Protein 4AS8 (pdb70)

Structure (mmCIF, N/CA/C/O backbone):
data_4AS8
#
_entry.id   4AS8
#
_cell.length_a   51.344
_cell.length_b   62.662
_cell.length_c   70.205
_cell.angle_alpha   90.00
_cell.angle_beta   90.00
_cell.angle_gamma   90.00
#
_symmetry.space_group_name_H-M   'P 21 21 21'
#
loop_
_entity.id
_entity.type
_entity.pdbx_description
1 polymer 'GREEN FLUORESCENT PROTEIN'
2 non-polymer 1,2-ETHANEDIOL
3 non-polymer 'MAGNESIUM ION'
4 water water
#
loop_
_atom_site.group_PDB
_atom_site.id
_atom_site.type_symbol
_atom_site.label_atom_id
_atom_site.label_alt_id
_atom_site.label_comp_id
_atom_site.label_asym_id
_atom_site.label_entity_id
_atom_site.label_seq_id
_atom_site.pdbx_PDB_ins_code
_atom_site.Cartn_x
_atom_site.Cartn_y
_atom_site.Cartn_z
_atom_site.occupancy
_atom_site.B_iso_or_equiv
_atom_site.auth_seq_id
_atom_site.auth_comp_id
_atom_site.auth_asym_id
_atom_site.auth_atom_id
_atom_site.pdbx_PDB_model_num
ATOM 1 N N . MET A 1 1 ? 33.323 6.418 53.083 1.00 17.76 0 MET A N 1
ATOM 2 C CA . MET A 1 1 ? 31.908 6.405 52.707 1.00 15.10 0 MET A CA 1
ATOM 3 C C . MET A 1 1 ? 31.554 7.753 52.121 1.00 15.23 0 MET A C 1
ATOM 4 O O . MET A 1 1 ? 32.114 8.783 52.516 1.00 22.69 0 MET A O 1
ATOM 9 N N . VAL A 1 2 ? 30.658 7.771 51.185 1.00 14.91 1 VAL A N 1
ATOM 10 C CA . VAL A 1 2 ? 30.106 8.990 50.575 1.00 15.37 1 VAL A CA 1
ATOM 11 C C . VAL A 1 2 ? 28.686 9.159 51.095 1.00 13.04 1 VAL A C 1
ATOM 12 O O . VAL A 1 2 ? 28.073 8.185 51.584 1.00 15.47 1 VAL A O 1
ATOM 16 N N . SER A 1 3 ? 28.145 10.353 50.957 1.00 12.89 2 SER A N 1
ATOM 17 C CA . SER A 1 3 ? 26.760 10.554 51.379 1.00 12.88 2 SER A CA 1
ATOM 18 C C . SER A 1 3 ? 25.833 9.615 50.579 1.00 13.23 2 SER A C 1
ATOM 19 O O . SER A 1 3 ? 26.141 9.215 49.438 1.00 13.96 2 SER A O 1
ATOM 22 N N . LYS A 1 4 ? 24.660 9.315 51.139 1.00 14.73 3 LYS A N 1
ATOM 23 C CA . LYS A 1 4 ? 23.664 8.579 50.410 1.00 13.71 3 LYS A CA 1
ATOM 24 C C . LYS A 1 4 ? 23.316 9.324 49.154 1.00 12.19 3 LYS A C 1
ATOM 25 O O . LYS A 1 4 ? 23.113 8.728 48.088 1.00 13.74 3 LYS A O 1
ATOM 31 N N . GLY A 1 5 ? 23.198 10.648 49.247 1.00 11.65 4 GLY A N 1
ATOM 32 C CA . GLY A 1 5 ? 22.869 11.422 48.060 1.00 10.72 4 GLY A CA 1
ATOM 33 C C . GLY A 1 5 ? 23.876 11.316 46.974 1.00 9.99 4 GLY A C 1
ATOM 34 O O . GLY A 1 5 ? 23.516 11.324 45.793 1.00 11.17 4 GLY A O 1
ATOM 35 N N . GLU A 1 6 ? 25.164 11.209 47.325 1.00 10.11 5 GLU A N 1
ATOM 36 C CA . GLU A 1 6 ? 26.182 11.066 46.314 1.00 11.27 5 GLU A CA 1
ATOM 37 C C . GLU A 1 6 ? 25.970 9.844 45.410 1.00 10.67 5 GLU A C 1
ATOM 38 O O . GLU A 1 6 ? 26.330 9.852 44.212 1.00 11.38 5 GLU A O 1
ATOM 44 N N . GLU A 1 7 ? 25.360 8.802 45.957 1.00 11.12 6 GLU A N 1
ATOM 45 C CA . GLU A 1 7 ? 25.091 7.606 45.177 1.00 12.65 6 GLU A CA 1
ATOM 46 C C . GLU A 1 7 ? 24.219 7.875 43.953 1.00 11.60 6 GLU A C 1
ATOM 47 O O . GLU A 1 7 ? 24.236 7.125 42.996 1.00 14.08 6 GLU A O 1
ATOM 53 N N . LEU A 1 8 ? 23.408 8.914 44.012 1.00 10.77 7 LEU A N 1
ATOM 54 C CA . LEU A 1 8 ? 22.522 9.274 42.933 1.00 10.76 7 LEU A CA 1
ATOM 55 C C . LEU A 1 8 ? 23.256 9.891 41.728 1.00 10.11 7 LEU A C 1
ATOM 56 O O . LEU A 1 8 ? 22.627 10.106 40.690 1.00 11.78 7 LEU A O 1
ATOM 61 N N . PHE A 1 9 ? 24.548 10.160 41.859 1.00 9.64 8 PHE A N 1
ATOM 62 C CA . PHE A 1 9 ? 25.308 10.899 40.893 1.00 9.79 8 PHE A CA 1
ATOM 63 C C . PHE A 1 9 ? 26.399 10.052 40.234 1.00 11.76 8 PHE A C 1
ATOM 64 O O . PHE A 1 9 ? 27.230 10.626 39.498 1.00 12.74 8 PHE A O 1
ATOM 72 N N . THR A 1 10 ? 26.434 8.762 40.440 1.00 12.64 9 THR A N 1
ATOM 73 C CA . THR A 1 10 ? 27.560 7.918 39.925 1.00 14.32 9 THR A CA 1
ATOM 74 C C . THR A 1 10 ? 27.545 7.757 38.407 1.00 13.80 9 THR A C 1
ATOM 75 O O . THR A 1 10 ? 28.553 7.365 37.831 1.00 16.40 9 THR A O 1
ATOM 79 N N . GLY A 1 11 ? 26.421 7.997 37.773 1.00 12.73 10 GLY A N 1
ATOM 80 C CA . GLY A 1 11 ? 26.319 7.929 36.287 1.00 14.20 10 GLY A CA 1
ATOM 81 C C . GLY A 1 11 ? 25.976 9.279 35.660 1.00 11.64 10 GLY A C 1
ATOM 82 O O . GLY A 1 11 ? 26.124 10.339 36.290 1.00 13.51 10 GLY A O 1
ATOM 83 N N . VAL A 1 12 ? 25.455 9.253 34.445 1.00 11.19 11 VAL A N 1
ATOM 84 C CA . VAL A 1 12 ? 24.989 10.455 33.737 1.00 9.75 11 VAL A CA 1
ATOM 85 C C . VAL A 1 12 ? 23.558 10.714 34.145 1.00 9.40 11 VAL A C 1
ATOM 86 O O . VAL A 1 12 ? 22.716 9.805 34.067 1.00 11.69 11 VAL A O 1
ATOM 90 N N . VAL A 1 13 ? 23.274 11.922 34.617 1.00 8.38 12 VAL A N 1
ATOM 91 C CA . VAL A 1 13 ? 21.969 12.281 35.176 1.00 8.12 12 VAL A CA 1
ATOM 92 C C . VAL A 1 13 ? 21.320 13.323 34.297 1.00 7.52 12 VAL A C 1
ATOM 93 O O . VAL A 1 13 ? 21.952 14.366 34.007 1.00 8.09 12 VAL A O 1
ATOM 97 N N . PRO A 1 14 ? 20.075 13.145 33.848 1.00 7.62 13 PRO A N 1
ATOM 98 C CA . PRO A 1 14 ? 19.397 14.200 33.084 1.00 7.76 13 PRO A CA 1
ATOM 99 C C . PRO A 1 14 ? 19.101 15.396 33.993 1.00 7.56 13 PRO A C 1
ATOM 100 O O . PRO A 1 14 ? 18.804 15.171 35.169 1.00 8.50 13 PRO A O 1
ATOM 104 N N . ILE A 1 15 ? 19.130 16.581 33.375 1.00 7.15 14 ILE A N 1
ATOM 105 C CA . ILE A 1 15 ? 18.928 17.835 34.070 1.00 7.22 14 ILE A CA 1
ATOM 106 C C . ILE A 1 15 ? 17.808 18.610 33.361 1.00 6.67 14 ILE A C 1
ATOM 107 O O . ILE A 1 15 ? 17.781 18.685 32.131 1.00 7.79 14 ILE A O 1
ATOM 112 N N . LEU A 1 16 ? 16.930 19.223 34.145 1.00 6.71 15 LEU A N 1
ATOM 113 C CA . LEU A 1 16 ? 15.926 20.180 33.687 1.00 6.78 15 LEU A CA 1
ATOM 114 C C . LEU A 1 16 ? 16.061 21.454 34.484 1.00 6.57 15 LEU A C 1
ATOM 115 O O . LEU A 1 16 ? 16.209 21.401 35.703 1.00 7.47 15 LEU A O 1
ATOM 120 N N . VAL A 1 17 ? 15.959 22.592 33.776 1.00 6.41 16 VAL A N 1
ATOM 121 C CA . VAL A 1 17 ? 16.025 23.901 34.434 1.00 6.52 16 VAL A CA 1
ATOM 122 C C . VAL A 1 17 ? 14.823 24.723 33.982 1.00 6.61 16 VAL A C 1
ATOM 123 O O . VAL A 1 17 ? 14.496 24.728 32.802 1.00 7.42 16 VAL A O 1
ATOM 127 N N . GLU A 1 18 ? 14.179 25.410 34.918 1.00 6.69 17 GLU A N 1
ATOM 128 C CA . GLU A 1 18 ? 13.090 26.323 34.589 1.00 6.96 17 GLU A CA 1
ATOM 129 C C . GLU A 1 18 ? 13.303 27.603 35.372 1.00 7.23 17 GLU A C 1
ATOM 130 O O . GLU A 1 18 ? 13.436 27.539 36.600 1.00 8.54 17 GLU A O 1
ATOM 141 N N . LEU A 1 19 ? 13.306 28.742 34.703 1.00 6.92 18 LEU A N 1
ATOM 142 C CA . LEU A 1 19 ? 13.515 30.040 35.306 1.00 7.25 18 LEU A CA 1
ATOM 143 C C . LEU A 1 19 ? 12.412 30.985 34.874 1.00 7.38 18 LEU A C 1
ATOM 144 O O . LEU A 1 19 ? 12.122 31.124 33.691 1.00 8.19 18 LEU A O 1
ATOM 153 N N . ASP A 1 20 ? 11.834 31.692 35.860 1.00 6.95 19 ASP A N 1
ATOM 154 C CA . ASP A 1 20 ? 10.982 32.867 35.605 1.00 7.60 19 ASP A CA 1
ATOM 155 C C . ASP A 1 20 ? 11.726 34.082 36.117 1.00 6.94 19 ASP A C 1
ATOM 156 O O . ASP A 1 20 ? 12.180 34.072 37.257 1.00 8.16 19 ASP A O 1
ATOM 161 N N . GLY A 1 21 ? 11.861 35.088 35.273 1.00 7.37 20 GLY A N 1
ATOM 162 C CA . GLY A 1 21 ? 12.610 36.281 35.612 1.00 7.32 20 GLY A CA 1
ATOM 163 C C . GLY A 1 21 ? 11.836 37.562 35.380 1.00 6.90 20 GLY A C 1
ATOM 164 O O . GLY A 1 21 ? 10.911 37.639 34.564 1.00 7.51 20 GLY A O 1
ATOM 165 N N . ASP A 1 22 ? 12.263 38.591 36.070 1.00 7.18 21 ASP A N 1
ATOM 166 C CA . ASP A 1 22 ? 11.709 39.937 35.920 1.00 7.15 21 ASP A CA 1
ATOM 167 C C . ASP A 1 22 ? 12.855 40.889 36.264 1.00 7.39 21 ASP A C 1
ATOM 168 O O . ASP A 1 22 ? 13.278 40.933 37.409 1.00 7.88 21 ASP A O 1
ATOM 173 N N . VAL A 1 23 ? 13.351 41.599 35.244 1.00 7.19 22 VAL A N 1
ATOM 174 C CA . VAL A 1 23 ? 14.489 42.534 35.437 1.00 7.19 22 VAL A CA 1
ATOM 175 C C . VAL A 1 23 ? 13.953 43.919 35.026 1.00 7.44 22 VAL A C 1
ATOM 176 O O . VAL A 1 23 ? 13.652 44.155 33.867 1.00 7.78 22 VAL A O 1
ATOM 180 N N . ASN A 1 24 ? 13.858 44.825 35.983 1.00 7.74 23 ASN A N 1
ATOM 181 C CA . ASN A 1 24 ? 13.315 46.160 35.738 1.00 8.46 23 ASN A CA 1
ATOM 182 C C . ASN A 1 24 ? 11.947 46.081 35.058 1.00 7.83 23 ASN A C 1
ATOM 183 O O . ASN A 1 24 ? 11.603 46.962 34.267 1.00 9.72 23 ASN A O 1
ATOM 188 N N . GLY A 1 25 ? 11.144 45.078 35.401 1.00 7.72 24 GLY A N 1
ATOM 189 C CA . GLY A 1 25 ? 9.835 44.905 34.806 1.00 8.22 24 GLY A CA 1
ATOM 190 C C . GLY A 1 25 ? 9.801 44.157 33.501 1.00 8.03 24 GLY A C 1
ATOM 191 O O . GLY A 1 25 ? 8.708 43.890 32.983 1.00 9.62 24 GLY A O 1
ATOM 192 N N . HIS A 1 26 ? 10.954 43.822 32.936 1.00 7.95 25 HIS A N 1
ATOM 193 C CA . HIS A 1 26 ? 11.029 43.015 31.728 1.00 8.37 25 HIS A CA 1
ATOM 194 C C . HIS A 1 26 ? 10.915 41.556 32.167 1.00 8.61 25 HIS A C 1
ATOM 195 O O . HIS A 1 26 ? 11.829 41.035 32.802 1.00 8.63 25 HIS A O 1
ATOM 202 N N . LYS A 1 27 ? 9.796 40.927 31.857 1.00 8.67 26 LYS A N 1
ATOM 203 C CA . LYS A 1 27 ? 9.506 39.555 32.304 1.00 8.52 26 LYS A CA 1
ATOM 204 C C . LYS A 1 27 ? 9.915 38.594 31.211 1.00 8.92 26 LYS A C 1
ATOM 205 O O . LYS A 1 27 ? 9.762 38.850 30.002 1.00 10.68 26 LYS A O 1
ATOM 211 N N . PHE A 1 28 ? 10.419 37.425 31.618 1.00 8.06 27 PHE A N 1
ATOM 212 C CA . PHE A 1 28 ? 10.878 36.415 30.675 1.00 8.02 27 PHE A CA 1
ATOM 213 C C . PHE A 1 28 ? 10.922 35.074 31.390 1.00 7.31 27 PHE A C 1
ATOM 214 O O . PHE A 1 28 ? 10.991 35.007 32.610 1.00 7.99 27 PHE A O 1
ATOM 222 N N . SER A 1 29 ? 11.000 34.013 30.578 1.00 7.46 28 SER A N 1
ATOM 223 C CA . SER A 1 29 ? 11.192 32.697 31.106 1.00 7.25 28 SER A CA 1
ATOM 224 C C . SER A 1 29 ? 12.246 31.960 30.266 1.00 7.28 28 SER A C 1
ATOM 225 O O . SER A 1 29 ? 12.400 32.225 29.058 1.00 8.30 28 SER A O 1
ATOM 228 N N . VAL A 1 30 ? 12.955 31.046 30.915 1.00 7.15 29 VAL A N 1
ATOM 229 C CA . VAL A 1 30 ? 13.992 30.215 30.270 1.00 6.90 29 VAL A CA 1
ATOM 230 C C . VAL A 1 30 ? 13.750 28.790 30.669 1.00 6.92 29 VAL A C 1
ATOM 231 O O . VAL A 1 30 ? 13.499 28.470 31.841 1.00 8.04 29 VAL A O 1
ATOM 235 N N . SER A 1 31 ? 13.879 27.881 29.714 1.00 7.03 30 SER A N 1
ATOM 236 C CA . SER A 1 31 ? 13.887 26.449 29.934 1.00 7.47 30 SER A CA 1
ATOM 237 C C . SER A 1 31 ? 15.232 25.881 29.540 1.00 7.41 30 SER A C 1
ATOM 238 O O . SER A 1 31 ? 15.792 26.312 28.526 1.00 11.64 30 SER A O 1
ATOM 245 N N . GLY A 1 32 ? 15.745 24.924 30.275 1.00 7.15 31 GLY A N 1
ATOM 246 C CA . GLY A 1 32 ? 16.961 24.241 29.908 1.00 7.64 31 GLY A CA 1
ATOM 247 C C . GLY A 1 32 ? 16.859 22.759 30.069 1.00 6.53 31 GLY A C 1
ATOM 248 O O . GLY A 1 32 ? 16.112 22.247 30.918 1.00 7.14 31 GLY A O 1
ATOM 249 N N . GLU A 1 33 ? 17.648 22.057 29.260 1.00 7.11 32 GLU A N 1
ATOM 250 C CA . GLU A 1 33 ? 17.778 20.609 29.329 1.00 6.77 32 GLU A CA 1
ATOM 251 C C . GLU A 1 33 ? 19.213 20.230 29.116 1.00 7.45 32 GLU A C 1
ATOM 252 O O . GLU A 1 33 ? 19.899 20.860 28.322 1.00 8.46 32 GLU A O 1
ATOM 258 N N . GLY A 1 34 ? 19.634 19.153 29.727 1.00 7.62 33 GLY A N 1
ATOM 259 C CA . GLY A 1 34 ? 20.966 18.584 29.426 1.00 8.98 33 GLY A CA 1
ATOM 260 C C . GLY A 1 34 ? 21.251 17.443 30.361 1.00 7.21 33 GLY A C 1
ATOM 261 O O . GLY A 1 34 ? 20.336 16.734 30.775 1.00 7.37 33 GLY A O 1
ATOM 262 N N . GLU A 1 35 ? 22.516 17.257 30.650 1.00 7.38 34 GLU A N 1
ATOM 263 C CA . GLU A 1 35 ? 22.954 16.119 31.436 1.00 8.22 34 GLU A CA 1
ATOM 264 C C . GLU A 1 35 ? 24.214 16.472 32.208 1.00 7.70 34 GLU A C 1
ATOM 265 O O . GLU A 1 35 ? 25.002 17.303 31.765 1.00 8.19 34 GLU A O 1
ATOM 276 N N . GLY A 1 36 ? 24.394 15.792 33.339 1.00 7.37 35 GLY A N 1
ATOM 277 C CA . GLY A 1 36 ? 25.565 15.986 34.157 1.00 7.87 35 GLY A CA 1
ATOM 278 C C . GLY A 1 36 ? 26.210 14.672 34.532 1.00 7.92 35 GLY A C 1
ATOM 279 O O . GLY A 1 36 ? 25.544 13.664 34.779 1.00 9.03 35 GLY A O 1
ATOM 280 N N . ASP A 1 37 ? 27.531 14.692 34.619 1.00 7.98 36 ASP A N 1
ATOM 281 C CA . ASP A 1 37 ? 28.334 13.520 34.961 1.00 8.00 36 ASP A CA 1
ATOM 282 C C . ASP A 1 37 ? 29.317 13.960 36.047 1.00 8.45 36 ASP A C 1
ATOM 283 O O . ASP A 1 37 ? 30.434 14.421 35.749 1.00 8.71 36 ASP A O 1
ATOM 288 N N . ALA A 1 38 ? 28.879 13.882 37.287 1.00 8.18 37 ALA A N 1
ATOM 289 C CA . ALA A 1 38 ? 29.637 14.422 38.405 1.00 8.27 37 ALA A CA 1
ATOM 290 C C . ALA A 1 38 ? 30.974 13.769 38.589 1.00 8.15 37 ALA A C 1
ATOM 291 O O . ALA A 1 38 ? 31.914 14.391 39.089 1.00 9.09 37 ALA A O 1
ATOM 293 N N . THR A 1 39 ? 31.120 12.505 38.178 1.00 8.23 38 THR A N 1
ATOM 294 C CA . THR A 1 39 ? 32.412 11.829 38.245 1.00 8.66 38 THR A CA 1
ATOM 295 C C . THR A 1 39 ? 33.485 12.646 37.582 1.00 7.77 38 THR A C 1
ATOM 296 O O . THR A 1 39 ? 34.660 12.628 38.004 1.00 8.99 38 THR A O 1
ATOM 300 N N . TYR A 1 40 ? 33.138 13.349 36.496 1.00 8.09 39 TYR A N 1
ATOM 301 C CA . TYR A 1 40 ? 34.031 14.190 35.738 1.00 8.33 39 TYR A CA 1
ATOM 302 C C . TYR A 1 40 ? 33.741 15.667 35.880 1.00 8.66 39 TYR A C 1
ATOM 303 O O . TYR A 1 40 ? 34.317 16.475 35.161 1.00 10.21 39 TYR A O 1
ATOM 320 N N . GLY A 1 41 ? 32.842 16.031 36.772 1.00 7.94 40 GLY A N 1
ATOM 321 C CA . GLY A 1 41 ? 32.450 17.425 36.971 1.00 8.11 40 GLY A CA 1
ATOM 322 C C . GLY A 1 41 ? 31.886 18.055 35.712 1.00 8.56 40 GLY A C 1
ATOM 323 O O . GLY A 1 41 ? 32.003 19.259 35.552 1.00 10.60 40 GLY A O 1
ATOM 324 N N . LYS A 1 42 ? 31.224 17.318 34.875 1.00 8.05 41 LYS A N 1
ATOM 325 C CA . LYS A 1 42 ? 30.947 17.742 33.499 1.00 7.98 41 LYS A CA 1
ATOM 326 C C . LYS A 1 42 ? 29.463 17.940 33.270 1.00 7.82 41 LYS A C 1
ATOM 327 O O . LYS A 1 42 ? 28.661 17.024 33.548 1.00 9.18 41 LYS A O 1
ATOM 333 N N . LEU A 1 43 ? 29.099 19.062 32.683 1.00 7.57 42 LEU A N 1
ATOM 334 C CA . LEU A 1 43 ? 27.697 19.373 32.325 1.00 8.50 42 LEU A CA 1
ATOM 335 C C . LEU A 1 43 ? 27.611 19.825 30.913 1.00 8.25 42 LEU A C 1
ATOM 336 O O . LEU A 1 43 ? 28.442 20.627 30.424 1.00 8.66 42 LEU A O 1
ATOM 345 N N . THR A 1 44 ? 26.562 19.393 30.211 1.00 7.82 43 THR A N 1
ATOM 346 C CA . THR A 1 44 ? 26.217 19.887 28.900 1.00 8.56 43 THR A CA 1
ATOM 347 C C . THR A 1 44 ? 24.749 20.305 28.948 1.00 7.71 43 THR A C 1
ATOM 348 O O . THR A 1 44 ? 23.909 19.514 29.382 1.00 8.90 43 THR A O 1
ATOM 352 N N . LEU A 1 45 ? 24.450 21.543 28.594 1.00 7.81 44 LEU A N 1
ATOM 353 C CA . LEU A 1 45 ? 23.140 22.114 28.744 1.00 7.77 44 LEU A CA 1
ATOM 354 C C . LEU A 1 45 ? 22.790 22.991 27.548 1.00 7.18 44 LEU A C 1
ATOM 355 O O . LEU A 1 45 ? 23.658 23.641 26.969 1.00 8.86 44 LEU A O 1
ATOM 360 N N . LYS A 1 46 ? 21.518 23.068 27.210 1.00 7.07 45 LYS A N 1
ATOM 361 C CA . LYS A 1 46 ? 21.002 24.029 26.236 1.00 7.37 45 LYS A CA 1
ATOM 362 C C . LYS A 1 46 ? 19.804 24.717 26.858 1.00 6.94 45 LYS A C 1
ATOM 363 O O . LYS A 1 46 ? 18.875 24.056 27.354 1.00 7.42 45 LYS A O 1
ATOM 369 N N . PHE A 1 47 ? 19.811 26.035 26.801 1.00 7.01 46 PHE A N 1
ATOM 370 C CA . PHE A 1 47 ? 18.768 26.888 27.347 1.00 7.41 46 PHE A CA 1
ATOM 371 C C . PHE A 1 47 ? 18.080 27.651 26.226 1.00 7.45 46 PHE A C 1
ATOM 372 O O . PHE A 1 47 ? 18.742 28.089 25.297 1.00 7.99 46 PHE A O 1
ATOM 380 N N . ILE A 1 48 ? 16.776 27.833 26.362 1.00 7.58 47 ILE A N 1
ATOM 381 C CA . ILE A 1 48 ? 15.951 28.555 25.414 1.00 7.97 47 ILE A CA 1
ATOM 382 C C . ILE A 1 48 ? 15.144 29.610 26.165 1.00 7.51 47 ILE A C 1
ATOM 383 O O . ILE A 1 48 ? 14.554 29.322 27.208 1.00 8.15 47 ILE A O 1
ATOM 392 N N . CYS A 1 49 ? 15.077 30.827 25.628 1.00 7.66 48 CYS A N 1
ATOM 393 C CA . CYS A 1 49 ? 14.128 31.809 26.137 1.00 7.94 48 CYS A CA 1
ATOM 394 C C . CYS A 1 49 ? 12.768 31.517 25.533 1.00 8.20 48 CYS A C 1
ATOM 395 O O . CYS A 1 49 ? 12.574 31.639 24.330 1.00 10.33 48 CYS A O 1
ATOM 398 N N . THR A 1 50 ? 11.831 31.101 26.361 1.00 8.69 49 THR A N 1
ATOM 399 C CA . THR A 1 50 ? 10.551 30.611 25.893 1.00 10.23 49 THR A CA 1
ATOM 400 C C . THR A 1 50 ? 9.537 31.725 25.671 1.00 10.24 49 THR A C 1
ATOM 401 O O . THR A 1 50 ? 8.480 31.459 25.086 1.00 14.18 49 THR A O 1
ATOM 405 N N . THR A 1 51 ? 9.852 32.939 26.062 1.00 9.68 50 THR A N 1
ATOM 406 C CA . THR A 1 51 ? 8.940 34.074 25.944 1.00 10.42 50 THR A CA 1
ATOM 407 C C . THR A 1 51 ? 9.280 35.008 24.789 1.00 10.50 50 THR A C 1
ATOM 408 O O . THR A 1 51 ? 8.502 35.902 24.505 1.00 13.44 50 THR A O 1
ATOM 412 N N . GLY A 1 52 ? 10.374 34.749 24.080 1.00 11.58 51 GLY A N 1
ATOM 413 C CA . GLY A 1 52 ? 10.836 35.597 23.006 1.00 13.63 51 GLY A CA 1
ATOM 414 C C . GLY A 1 52 ? 12.294 35.906 23.162 1.00 11.14 51 GLY A C 1
ATOM 415 O O . GLY A 1 52 ? 13.090 35.021 23.339 1.00 13.44 51 GLY A O 1
ATOM 416 N N . LYS A 1 53 ? 12.651 37.185 23.098 1.00 12.66 52 LYS A N 1
ATOM 417 C CA . LYS A 1 53 ? 14.031 37.651 23.205 1.00 13.47 52 LYS A CA 1
ATOM 418 C C . LYS A 1 53 ? 14.373 37.801 24.705 1.00 10.47 52 LYS A C 1
ATOM 419 O O . LYS A 1 53 ? 13.558 38.294 25.498 1.00 11.67 52 LYS A O 1
ATOM 425 N N . LEU A 1 54 ? 15.541 37.388 25.087 1.00 10.10 53 LEU A N 1
ATOM 426 C CA . LEU A 1 54 ? 15.965 37.575 26.425 1.00 10.46 53 LEU A CA 1
ATOM 427 C C . LEU A 1 54 ? 16.282 39.072 26.638 1.00 10.52 53 LEU A C 1
ATOM 428 O O . LEU A 1 54 ? 17.038 39.670 25.849 1.00 11.76 53 LEU A O 1
ATOM 433 N N . PRO A 1 55 ? 15.810 39.705 27.732 1.00 9.67 54 PRO A N 1
ATOM 434 C CA . PRO A 1 55 ? 16.040 41.127 27.919 1.00 10.30 54 PRO A CA 1
ATOM 435 C C . PRO A 1 55 ? 17.349 41.507 28.627 1.00 9.99 54 PRO A C 1
ATOM 436 O O . PRO A 1 55 ? 17.627 42.687 28.880 1.00 11.34 54 PRO A O 1
ATOM 440 N N . VAL A 1 56 ? 18.141 40.512 28.978 1.00 8.94 55 VAL A N 1
ATOM 441 C CA . VAL A 1 56 ? 19.463 40.675 29.588 1.00 8.78 55 VAL A CA 1
ATOM 442 C C . VAL A 1 56 ? 20.409 39.777 28.828 1.00 7.97 55 VAL A C 1
ATOM 443 O O . VAL A 1 56 ? 19.973 38.875 28.123 1.00 8.82 55 VAL A O 1
ATOM 447 N N . PRO A 1 57 ? 21.725 39.964 28.986 1.00 7.87 56 PRO A N 1
ATOM 448 C CA . PRO A 1 57 ? 22.653 39.101 28.253 1.00 7.72 56 PRO A CA 1
ATOM 449 C C . PRO A 1 57 ? 22.653 37.706 28.853 1.00 7.22 56 PRO A C 1
ATOM 450 O O . PRO A 1 57 ? 22.686 37.520 30.085 1.00 7.67 56 PRO A O 1
ATOM 454 N N . TRP A 1 58 ? 22.742 36.700 27.982 1.00 7.13 57 TRP A N 1
ATOM 455 C CA . TRP A 1 58 ? 22.869 35.311 28.416 1.00 7.25 57 TRP A CA 1
ATOM 456 C C . TRP A 1 58 ? 23.964 35.112 29.444 1.00 6.69 57 TRP A C 1
ATOM 457 O O . TRP A 1 58 ? 23.755 34.378 30.418 1.00 7.07 57 TRP A O 1
ATOM 468 N N . PRO A 1 59 ? 25.167 35.684 29.277 1.00 7.00 58 PRO A N 1
ATOM 469 C CA . PRO A 1 59 ? 26.211 35.404 30.256 1.00 7.48 58 PRO A CA 1
ATOM 470 C C . PRO A 1 59 ? 25.818 35.762 31.659 1.00 7.08 58 PRO A C 1
ATOM 471 O O . PRO A 1 59 ? 26.357 35.179 32.616 1.00 7.57 58 PRO A O 1
ATOM 475 N N . THR A 1 60 ? 24.940 36.747 31.852 1.00 7.07 59 THR A N 1
ATOM 476 C CA . THR A 1 60 ? 24.561 37.162 33.188 1.00 7.12 59 THR A CA 1
ATOM 477 C C . THR A 1 60 ? 23.646 36.166 33.899 1.00 6.69 59 THR A C 1
ATOM 478 O O . THR A 1 60 ? 23.440 36.340 35.103 1.00 7.55 59 THR A O 1
ATOM 482 N N . LEU A 1 61 ? 23.116 35.197 33.177 1.00 6.52 60 LEU A N 1
ATOM 483 C CA . LEU A 1 61 ? 22.219 34.183 33.744 1.00 6.20 60 LEU A CA 1
ATOM 484 C C . LEU A 1 61 ? 22.908 32.837 33.989 1.00 6.18 60 LEU A C 1
ATOM 485 O O . LEU A 1 61 ? 22.299 31.963 34.612 1.00 6.39 60 LEU A O 1
ATOM 490 N N . VAL A 1 62 ? 24.155 32.674 33.534 1.00 5.97 61 VAL A N 1
ATOM 491 C CA . VAL A 1 62 ? 24.808 31.355 33.629 1.00 6.02 61 VAL A CA 1
ATOM 492 C C . VAL A 1 62 ? 24.841 30.873 35.049 1.00 6.04 61 VAL A C 1
ATOM 493 O O . VAL A 1 62 ? 24.456 29.733 3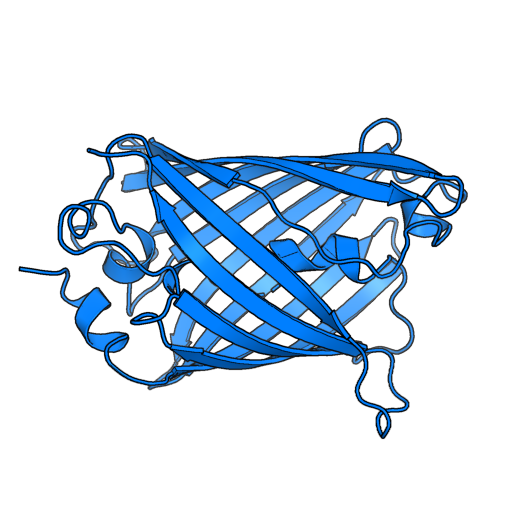5.341 1.00 6.57 61 VAL A O 1
ATOM 497 N N . THR A 1 63 ? 25.324 31.700 35.996 1.00 6.03 62 THR A N 1
ATOM 498 C CA . THR A 1 63 ? 25.472 31.195 37.357 1.00 6.21 62 THR A CA 1
ATOM 499 C C . THR A 1 63 ? 24.144 30.836 37.999 1.00 5.87 62 THR A C 1
ATOM 500 O O . THR A 1 63 ? 24.097 29.957 38.863 1.00 6.56 62 THR A O 1
ATOM 504 N N . THR A 1 64 ? 23.066 31.499 37.601 1.00 5.82 63 THR A N 1
ATOM 505 C CA . THR A 1 64 ? 21.772 31.230 38.148 1.00 5.73 63 THR A CA 1
ATOM 506 C C . THR A 1 64 ? 21.195 29.917 37.612 1.00 5.93 63 THR A C 1
ATOM 507 O O . THR A 1 64 ? 20.658 29.099 38.357 1.00 6.43 63 THR A O 1
ATOM 511 N N . LEU A 1 65 ? 21.289 29.755 36.298 1.00 5.98 64 LEU A N 1
ATOM 512 C CA . LEU A 1 65 ? 20.787 28.590 35.607 1.00 6.19 64 LEU A CA 1
ATOM 513 C C . LEU A 1 65 ? 21.531 27.319 35.962 1.00 6.32 64 LEU A C 1
ATOM 514 O O . LEU A 1 65 ? 20.931 26.241 36.098 1.00 7.02 64 LEU A O 1
ATOM 546 N N . VAL A 1 67 ? 23.584 24.190 39.440 1.00 5.95 68 VAL A N 1
ATOM 547 C CA . VAL A 1 67 ? 23.426 22.796 39.786 1.00 6.32 68 VAL A CA 1
ATOM 548 C C . VAL A 1 67 ? 24.789 22.274 40.238 1.00 6.11 68 VAL A C 1
ATOM 549 O O . VAL A 1 67 ? 25.372 21.336 39.674 1.00 6.95 68 VAL A O 1
ATOM 553 N N . GLN A 1 68 ? 25.296 22.873 41.325 1.00 6.37 69 GLN A N 1
ATOM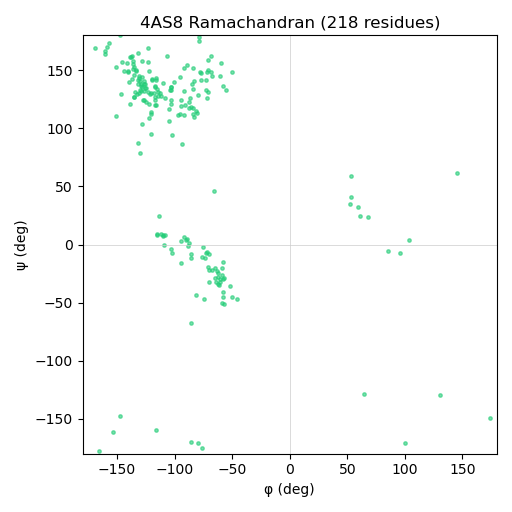 554 C CA . GLN A 1 68 ? 26.624 22.603 41.836 1.00 6.56 69 GLN A CA 1
ATOM 555 C C . GLN A 1 68 ? 26.739 21.236 42.491 1.00 6.62 69 GLN A C 1
ATOM 556 O O . GLN A 1 68 ? 27.871 20.815 42.807 1.00 6.92 69 GLN A O 1
ATOM 562 N N . CYS A 1 69 ? 25.640 20.523 42.638 1.00 6.53 70 CYS A N 1
ATOM 563 C CA . CYS A 1 69 ? 25.645 19.099 42.903 1.00 6.89 70 CYS A CA 1
ATOM 564 C C . CYS A 1 69 ? 26.380 18.281 41.848 1.00 6.63 70 CYS A C 1
ATOM 565 O O . CYS A 1 69 ? 26.703 17.120 42.139 1.00 7.89 70 CYS A O 1
ATOM 568 N N . PHE A 1 70 ? 26.674 18.822 40.673 1.00 6.60 71 PHE A N 1
ATOM 569 C CA . PHE A 1 70 ? 27.457 18.107 39.663 1.00 6.80 71 PHE A CA 1
ATOM 570 C C . PHE A 1 70 ? 28.953 18.325 39.778 1.00 7.06 71 PHE A C 1
ATOM 571 O O . PHE A 1 70 ? 29.702 17.816 38.945 1.00 7.91 71 PHE A O 1
ATOM 579 N N . ALA A 1 71 ? 29.420 19.029 40.805 1.00 7.35 72 ALA A N 1
ATOM 580 C CA . ALA A 1 71 ? 30.860 19.203 40.990 1.00 7.57 72 ALA A CA 1
ATOM 581 C C . ALA A 1 71 ? 31.533 17.848 41.176 1.00 7.29 72 ALA A C 1
ATOM 582 O O . ALA A 1 71 ? 31.028 16.926 41.816 1.00 8.03 72 ALA A O 1
ATOM 584 N N . ARG A 1 72 ? 32.749 17.760 40.653 1.00 7.35 73 ARG A N 1
ATOM 585 C CA . ARG A 1 72 ? 33.630 16.638 40.979 1.00 7.91 73 ARG A CA 1
ATOM 586 C C . ARG A 1 72 ? 34.347 16.965 42.298 1.00 7.92 73 ARG A C 1
ATOM 587 O O . ARG A 1 72 ? 35.181 17.887 42.338 1.00 8.45 73 ARG A O 1
ATOM 595 N N . TYR A 1 73 ? 34.043 16.231 43.350 1.00 8.12 74 TYR A N 1
ATOM 596 C CA . TYR A 1 73 ? 34.833 16.319 44.589 1.00 8.42 74 TYR A CA 1
ATOM 597 C C . TYR A 1 73 ? 35.894 15.223 44.550 1.00 8.97 74 TYR A C 1
ATOM 598 O O . TYR A 1 73 ? 35.563 14.047 44.395 1.00 9.54 74 TYR A O 1
ATOM 607 N N . PRO A 1 74 ? 37.153 15.604 44.697 1.00 8.50 75 PRO A N 1
ATOM 608 C CA . PRO A 1 74 ? 38.218 14.594 44.899 1.00 9.07 75 PRO A CA 1
ATOM 609 C C . PRO A 1 74 ? 37.841 13.630 45.988 1.00 8.90 75 PRO A C 1
ATOM 610 O O . PRO A 1 74 ? 37.230 14.006 46.966 1.00 9.69 75 PRO A O 1
ATOM 614 N N . ASP A 1 75 ? 38.314 12.375 45.863 1.00 8.78 76 ASP A N 1
ATOM 615 C CA . ASP A 1 75 ? 38.132 11.387 46.898 1.00 9.34 76 ASP A CA 1
ATOM 616 C C . ASP A 1 75 ? 38.441 11.929 48.276 1.00 9.75 76 ASP A C 1
ATOM 617 O O . ASP A 1 75 ? 37.665 11.705 49.200 1.00 11.01 76 ASP A O 1
ATOM 622 N N . HIS A 1 76 ? 39.561 12.629 48.441 1.00 9.42 77 HIS A N 1
ATOM 623 C CA . HIS A 1 76 ? 39.983 13.106 49.743 1.00 10.18 77 HIS A CA 1
ATOM 624 C C . HIS A 1 76 ? 39.119 14.221 50.289 1.00 9.73 77 HIS A C 1
ATOM 625 O O . HIS A 1 76 ? 39.303 14.635 51.429 1.00 12.16 77 HIS A O 1
ATOM 632 N N . MET A 1 77 ? 38.211 14.755 49.497 1.00 9.84 78 MET A N 1
ATOM 633 C CA . MET A 1 77 ? 37.305 15.860 49.869 1.00 9.96 78 MET A CA 1
ATOM 634 C C . MET A 1 77 ? 35.846 15.440 49.892 1.00 9.27 78 MET A C 1
ATOM 635 O O . MET A 1 77 ? 34.973 16.315 50.072 1.00 9.78 78 MET A O 1
ATOM 640 N N . LYS A 1 78 ? 35.500 14.151 49.761 1.00 9.81 79 LYS A N 1
ATOM 641 C CA . LYS A 1 78 ? 34.113 13.763 49.648 1.00 11.24 79 LYS A CA 1
ATOM 642 C C . LYS A 1 78 ? 33.266 14.090 50.855 1.00 10.38 79 LYS A C 1
ATOM 643 O O . LYS A 1 78 ? 32.055 14.265 50.721 1.00 11.36 79 LYS A O 1
ATOM 654 N N . GLN A 1 79 ? 33.867 14.241 52.031 1.00 10.00 80 GLN A N 1
ATOM 655 C CA . GLN A 1 79 ? 33.102 14.599 53.224 1.00 10.45 80 GLN A CA 1
ATOM 656 C C . GLN A 1 79 ? 32.698 16.060 53.231 1.00 9.22 80 GLN A C 1
ATOM 657 O O . GLN A 1 79 ? 31.971 16.491 54.139 1.00 10.79 80 GLN A O 1
ATOM 668 N N . HIS A 1 80 ? 33.092 16.825 52.230 1.00 8.52 81 HIS A N 1
ATOM 669 C CA . HIS A 1 80 ? 32.820 18.271 52.151 1.00 8.68 81 HIS A CA 1
ATOM 670 C C . HIS A 1 80 ? 31.781 18.622 51.085 1.00 8.55 81 HIS A C 1
ATOM 671 O O . HIS A 1 80 ? 31.594 19.818 50.832 1.00 9.86 81 HIS A O 1
ATOM 678 N N . ASP A 1 81 ? 31.126 17.621 50.481 1.00 8.24 82 ASP A N 1
ATOM 679 C CA . ASP A 1 81 ? 30.158 17.879 49.415 1.00 8.56 82 ASP A CA 1
ATOM 680 C C . ASP A 1 81 ? 28.733 17.994 49.976 1.00 7.67 82 ASP A C 1
ATOM 681 O O . ASP A 1 81 ? 27.971 17.042 50.070 1.00 8.27 82 ASP A O 1
ATOM 686 N N . PHE A 1 82 ? 28.400 19.224 50.388 1.00 7.78 83 PHE A N 1
ATOM 687 C CA . PHE A 1 82 ? 27.066 19.515 50.894 1.00 7.55 83 PHE A CA 1
ATOM 688 C C . PHE A 1 82 ? 26.016 19.196 49.868 1.00 7.03 83 PHE A C 1
ATOM 689 O O . PHE A 1 82 ? 24.947 18.649 50.167 1.00 7.71 83 PHE A O 1
ATOM 697 N N . PHE A 1 83 ? 26.271 19.613 48.615 1.00 7.08 84 PHE A N 1
ATOM 698 C CA . PHE A 1 83 ? 25.234 19.637 47.589 1.00 7.14 84 PHE A CA 1
ATOM 699 C C . PHE A 1 83 ? 24.649 18.271 47.357 1.00 6.86 84 PHE A C 1
ATOM 700 O O . PHE A 1 83 ? 23.429 18.106 47.300 1.00 7.78 84 PHE A O 1
ATOM 708 N N . LYS A 1 84 ? 25.509 17.251 47.144 1.00 7.24 85 LYS A N 1
ATOM 709 C CA . LYS A 1 84 ? 24.954 15.914 46.908 1.00 7.75 85 LYS A CA 1
ATOM 710 C C . LYS A 1 84 ? 24.330 15.363 48.185 1.00 7.91 85 LYS A C 1
ATOM 711 O O . LYS A 1 84 ? 23.376 14.582 48.110 1.00 8.49 85 LYS A O 1
ATOM 717 N N . SER A 1 85 ? 24.872 15.708 49.337 1.00 7.76 86 SER A N 1
ATOM 718 C CA . SER A 1 85 ? 24.380 15.173 50.602 1.00 8.28 86 SER A CA 1
ATOM 719 C C . SER A 1 85 ? 22.940 15.518 50.864 1.00 7.74 86 SER A C 1
ATOM 720 O O . SER A 1 85 ? 22.248 14.799 51.591 1.00 9.18 86 SER A O 1
ATOM 723 N N . ALA A 1 86 ? 22.491 16.655 50.351 1.00 7.75 87 ALA A N 1
ATOM 724 C CA . ALA A 1 86 ? 21.135 17.127 50.511 1.00 8.36 87 ALA A CA 1
ATOM 725 C C . ALA A 1 86 ? 20.127 16.402 49.621 1.00 8.29 87 ALA A C 1
ATOM 726 O O . ALA A 1 86 ? 18.917 16.605 49.774 1.00 9.14 87 ALA A O 1
ATOM 728 N N . MET A 1 87 ? 20.602 15.614 48.669 1.00 8.67 88 MET A N 1
ATOM 729 C CA . MET A 1 87 ? 19.749 14.903 47.709 1.00 8.56 88 MET A CA 1
ATOM 730 C C . MET A 1 87 ? 19.263 13.591 48.323 1.00 9.34 88 MET A C 1
ATOM 731 O O . MET A 1 87 ? 19.957 13.006 49.147 1.00 10.58 88 MET A O 1
ATOM 736 N N . PRO A 1 88 ? 18.085 13.098 47.907 1.00 9.10 89 PRO A N 1
ATOM 737 C CA . PRO A 1 88 ? 17.260 13.633 46.805 1.00 9.24 89 PRO A CA 1
ATOM 738 C C . PRO A 1 88 ? 16.307 14.748 47.181 1.00 8.63 89 PRO A C 1
ATOM 739 O O . PRO A 1 88 ? 15.751 15.351 46.257 1.00 9.21 89 PRO A O 1
ATOM 743 N N . GLU A 1 89 ? 16.088 15.018 48.464 1.00 9.05 90 GLU A N 1
ATOM 744 C CA . GLU A 1 89 ? 15.093 16.025 48.856 1.00 9.76 90 GLU A CA 1
ATOM 745 C C . GLU A 1 89 ? 15.487 17.417 48.366 1.00 8.77 90 GLU A C 1
ATOM 746 O O . GLU A 1 89 ? 14.599 18.211 48.025 1.00 9.45 90 GLU A O 1
ATOM 757 N N . GLY A 1 90 ? 16.752 17.692 48.295 1.00 7.90 91 GLY A N 1
ATOM 758 C CA . GLY A 1 90 ? 17.284 18.864 47.640 1.00 8.22 91 GLY A CA 1
ATOM 759 C C . GLY A 1 90 ? 17.644 19.984 48.558 1.00 7.04 91 GLY A C 1
ATOM 760 O O . GLY A 1 90 ? 17.735 19.861 49.782 1.00 7.85 91 GLY A O 1
ATOM 761 N N . TYR A 1 91 ? 17.942 21.128 47.928 1.00 7.08 92 TYR A N 1
ATOM 762 C CA . TYR A 1 91 ? 18.330 22.319 48.645 1.00 7.28 92 TYR A CA 1
ATOM 763 C C . TYR A 1 91 ? 17.721 23.548 47.985 1.00 6.83 92 TYR A C 1
ATOM 764 O O . TYR A 1 91 ? 17.411 23.555 46.783 1.00 7.47 92 TYR A O 1
ATOM 773 N N . VAL A 1 92 ? 17.583 24.594 48.806 1.00 7.03 93 VAL A N 1
ATOM 774 C CA . VAL A 1 92 ? 17.280 25.937 48.319 1.00 6.88 93 VAL A CA 1
ATOM 775 C C . VAL A 1 92 ? 18.584 26.632 48.092 1.00 6.89 93 VAL A C 1
ATOM 776 O O . VAL A 1 92 ? 19.456 26.618 48.962 1.00 9.69 93 VAL A O 1
ATOM 780 N N . GLN A 1 93 ? 18.754 27.265 46.943 1.00 6.63 94 GLN A N 1
ATOM 781 C CA . GLN A 1 93 ? 19.925 28.093 46.609 1.00 6.66 94 GLN A CA 1
ATOM 782 C C . GLN A 1 93 ? 19.438 29.499 46.399 1.00 6.24 94 GLN A C 1
ATOM 783 O O . GLN A 1 93 ? 18.633 29.734 45.492 1.00 6.87 94 GLN A O 1
ATOM 789 N N . GLU A 1 94 ? 19.941 30.437 47.196 1.00 6.58 95 GLU A N 1
ATOM 790 C CA . GLU A 1 94 ? 19.587 31.844 47.089 1.00 6.88 95 GLU A CA 1
ATOM 791 C C . GLU A 1 94 ? 20.841 32.643 46.787 1.00 6.60 95 GLU A C 1
ATOM 792 O O . GLU A 1 94 ? 21.895 32.369 47.349 1.00 7.38 95 GLU A O 1
ATOM 798 N N . ARG A 1 95 ? 20.707 33.656 45.926 1.00 6.30 96 ARG A N 1
ATOM 799 C CA . ARG A 1 95 ? 21.793 34.591 45.702 1.00 6.17 96 ARG A CA 1
ATOM 800 C C . ARG A 1 95 ? 21.301 36.003 45.662 1.00 6.18 96 ARG A C 1
ATOM 801 O O . ARG A 1 95 ? 20.170 36.312 45.299 1.00 6.74 96 ARG A O 1
ATOM 809 N N . THR A 1 96 ? 22.249 36.914 45.934 1.00 6.22 97 THR A N 1
ATOM 810 C CA . THR A 1 96 ? 22.211 38.306 45.463 1.00 6.55 97 THR A CA 1
ATOM 811 C C . THR A 1 96 ? 23.437 38.514 44.635 1.00 6.26 97 THR A C 1
ATOM 812 O O . THR A 1 96 ? 24.541 38.151 45.054 1.00 7.60 97 THR A O 1
ATOM 816 N N . ILE A 1 97 ? 23.259 39.064 43.444 1.00 6.41 98 ILE A N 1
ATOM 817 C CA . ILE A 1 97 ? 24.321 39.327 42.499 1.00 6.50 98 ILE A CA 1
ATOM 818 C C . ILE A 1 97 ? 24.332 40.826 42.227 1.00 6.20 98 ILE A C 1
ATOM 819 O O . ILE A 1 97 ? 23.387 41.365 41.668 1.00 7.09 98 ILE A O 1
ATOM 824 N N . PHE A 1 98 ? 25.391 41.494 42.677 1.00 6.38 99 PHE A N 1
ATOM 825 C CA . PHE A 1 98 ? 25.557 42.937 42.513 1.00 6.55 99 PHE A CA 1
ATOM 826 C C . PHE A 1 98 ? 26.387 43.211 41.279 1.00 6.33 99 PHE A C 1
ATOM 827 O O . PHE A 1 98 ? 27.580 42.910 41.249 1.00 7.18 99 PHE A O 1
ATOM 835 N N . PHE A 1 99 ? 25.777 43.797 40.262 1.00 6.80 100 PHE A N 1
ATOM 836 C CA . PHE A 1 99 ? 26.533 44.252 39.081 1.00 6.85 100 PHE A CA 1
ATOM 837 C C . PHE A 1 99 ? 27.088 45.616 39.394 1.00 7.08 100 PHE A C 1
ATOM 838 O O . PHE A 1 99 ? 26.349 46.573 39.664 1.00 7.72 100 PHE A O 1
ATOM 846 N N . LYS A 1 100 ? 28.415 45.719 39.406 1.00 6.96 101 LYS A N 1
ATOM 847 C CA . LYS A 1 100 ? 29.111 46.949 39.796 1.00 7.60 101 LYS A CA 1
ATOM 848 C C . LYS A 1 100 ? 28.596 48.093 38.924 1.00 7.55 101 LYS A C 1
ATOM 849 O O . LYS A 1 100 ? 28.513 47.991 37.706 1.00 8.31 101 LYS A O 1
ATOM 855 N N . ASP A 1 101 ? 28.266 49.217 39.579 1.00 8.40 102 ASP A N 1
ATOM 856 C CA . ASP A 1 101 ? 27.759 50.419 38.919 1.00 8.66 102 ASP A CA 1
ATOM 857 C C . ASP A 1 101 ? 26.474 50.183 38.204 1.00 8.02 102 ASP A C 1
ATOM 858 O O . ASP A 1 101 ? 26.134 50.935 37.295 1.00 10.38 102 ASP A O 1
ATOM 863 N N . ASP A 1 102 ? 25.705 49.179 38.610 1.00 7.84 103 ASP A N 1
ATOM 864 C CA . ASP A 1 102 ? 24.459 48.838 37.937 1.00 7.58 103 ASP A CA 1
ATOM 865 C C . ASP A 1 102 ? 23.542 48.149 38.970 1.00 7.29 103 ASP A C 1
ATOM 866 O O . ASP A 1 102 ? 23.708 48.297 40.173 1.00 8.36 103 ASP A O 1
ATOM 871 N N . GLY A 1 103 ? 22.546 47.441 38.470 1.00 7.68 104 GLY A N 1
ATOM 872 C CA . GLY A 1 103 ? 21.530 46.811 39.307 1.00 7.57 104 GLY A CA 1
ATOM 873 C C . GLY A 1 103 ? 21.978 45.510 39.934 1.00 6.79 104 GLY A C 1
ATOM 874 O O . GLY A 1 103 ? 23.152 45.120 39.894 1.00 7.31 104 GLY A O 1
ATOM 875 N N . ASN A 1 104 ? 21.004 44.834 40.540 1.00 6.83 105 ASN A N 1
ATOM 876 C CA . ASN A 1 104 ? 21.254 43.555 41.198 1.00 6.48 105 ASN A CA 1
ATOM 877 C C . ASN A 1 104 ? 20.185 42.545 40.813 1.00 6.53 105 ASN A C 1
ATOM 878 O O . ASN A 1 104 ? 19.037 42.894 40.578 1.00 6.76 105 ASN A O 1
ATOM 883 N N . TYR A 1 105 ? 20.605 41.282 40.790 1.00 6.43 106 TYR A N 1
ATOM 884 C CA . TYR A 1 105 ? 19.691 40.152 40.754 1.00 6.22 106 TYR A CA 1
ATOM 885 C C . TYR A 1 105 ? 19.553 39.546 42.139 1.00 6.37 106 TYR A C 1
ATOM 886 O O . TYR A 1 105 ? 20.553 39.392 42.843 1.00 7.32 106 TYR A O 1
ATOM 895 N N . LYS A 1 106 ? 18.343 39.162 42.500 1.00 6.29 107 LYS A N 1
ATOM 896 C CA . LYS A 1 106 ? 18.083 38.297 43.623 1.00 6.51 107 LYS A CA 1
ATOM 897 C C . LYS A 1 106 ? 17.426 37.040 43.077 1.00 6.18 107 LYS A C 1
ATOM 898 O O . LYS A 1 106 ? 16.484 37.119 42.275 1.00 7.03 107 LYS A O 1
ATOM 909 N N . THR A 1 107 ? 17.932 35.880 43.461 1.00 6.31 108 THR A N 1
ATOM 910 C CA . THR A 1 107 ? 17.481 34.603 42.928 1.00 6.28 108 THR A CA 1
ATOM 911 C C . THR A 1 107 ? 17.148 33.675 44.061 1.00 6.26 108 THR A C 1
ATOM 912 O O . THR A 1 107 ? 17.817 33.635 45.095 1.00 6.99 108 THR A O 1
ATOM 916 N N . ARG A 1 108 ? 16.114 32.856 43.849 1.00 6.53 109 ARG A N 1
ATOM 917 C CA . ARG A 1 108 ? 15.773 31.774 44.736 1.00 6.78 109 ARG A CA 1
ATOM 918 C C . ARG A 1 108 ? 15.480 30.556 43.891 1.00 6.50 109 ARG A C 1
ATOM 919 O O . ARG A 1 108 ? 14.645 30.633 42.971 1.00 7.75 109 ARG A O 1
ATOM 927 N N . ALA A 1 109 ? 16.122 29.443 44.176 1.00 6.31 110 ALA A N 1
ATOM 928 C CA . ALA A 1 109 ? 15.984 28.228 43.416 1.00 6.09 110 ALA A CA 1
ATOM 929 C C . ALA A 1 109 ? 15.788 27.069 44.349 1.00 6.21 110 ALA A C 1
ATOM 930 O O . ALA A 1 109 ? 16.321 27.040 45.459 1.00 7.45 110 ALA A O 1
ATOM 932 N N . GLU A 1 110 ? 15.070 26.053 43.872 1.00 6.67 111 GLU A N 1
ATOM 933 C CA . GLU A 1 110 ? 14.989 24.763 44.523 1.00 7.27 111 GLU A CA 1
ATOM 934 C C . GLU A 1 110 ? 15.572 23.736 43.584 1.00 6.93 111 GLU A C 1
ATOM 935 O O . GLU A 1 110 ? 15.130 23.623 42.428 1.00 7.48 111 GLU A O 1
ATOM 941 N N . VAL A 1 111 ? 16.563 22.993 44.060 1.00 6.98 112 VAL A N 1
ATOM 942 C CA . VAL A 1 111 ? 17.280 21.979 43.285 1.00 6.88 112 VAL A CA 1
ATOM 943 C C . VAL A 1 111 ? 17.003 20.658 43.935 1.00 6.63 112 VAL A C 1
ATOM 944 O O . VAL A 1 111 ? 17.315 20.461 45.113 1.00 7.57 112 VAL A O 1
ATOM 948 N N . LYS A 1 112 ? 16.401 19.711 43.226 1.00 7.02 113 LYS A N 1
ATOM 949 C CA . LYS A 1 112 ? 16.018 18.439 43.813 1.00 7.81 113 LYS A CA 1
ATOM 950 C C . LYS A 1 112 ? 15.812 17.419 42.694 1.00 7.32 113 LYS A C 1
ATOM 951 O O . LYS A 1 112 ? 15.660 17.772 41.531 1.00 7.93 113 LYS A O 1
ATOM 957 N N . PHE A 1 113 ? 15.737 16.147 43.075 1.00 7.73 114 PHE A N 1
ATOM 958 C CA . PHE A 1 113 ? 15.374 15.111 42.101 1.00 8.15 114 PHE A CA 1
ATOM 959 C C . PHE A 1 113 ? 13.851 15.048 41.958 1.00 8.49 114 PHE A C 1
ATOM 960 O O . PHE A 1 113 ? 13.092 15.092 42.909 1.00 9.97 114 PHE A O 1
ATOM 968 N N . GLU A 1 114 ? 13.446 14.850 40.706 1.00 8.88 115 GLU A N 1
ATOM 969 C CA . GLU A 1 114 ? 12.098 14.457 40.325 1.00 9.20 115 GLU A CA 1
ATOM 970 C C . GLU A 1 114 ? 12.290 13.141 39.587 1.00 9.63 115 GLU A C 1
ATOM 971 O O . GLU A 1 114 ? 12.683 13.113 38.416 1.00 11.49 115 GLU A O 1
ATOM 977 N N . GLY A 1 115 ? 12.137 12.035 40.295 1.00 11.28 116 GLY A N 1
ATOM 978 C CA . GLY A 1 115 ? 12.506 10.736 39.778 1.00 12.35 116 GLY A CA 1
ATOM 979 C C . GLY A 1 115 ? 13.998 10.704 39.564 1.00 12.83 116 GLY A C 1
ATOM 980 O O . GLY A 1 115 ? 14.756 11.065 40.491 1.00 13.72 116 GLY A O 1
ATOM 981 N N . ASP A 1 116 ? 14.430 10.310 38.386 1.00 12.55 117 ASP A N 1
ATOM 982 C CA . ASP A 1 116 ? 15.838 10.229 38.112 1.00 12.08 117 ASP A CA 1
ATOM 983 C C . ASP A 1 116 ? 16.402 11.525 37.502 1.00 10.82 117 ASP A C 1
ATOM 984 O O . ASP A 1 116 ? 17.565 11.566 37.142 1.00 11.18 117 ASP A O 1
ATOM 989 N N . THR A 1 117 ? 15.600 12.580 37.417 1.00 10.89 118 THR A N 1
ATOM 990 C CA . THR A 1 117 ? 16.008 13.833 36.794 1.00 9.83 118 THR A CA 1
ATOM 991 C C . THR A 1 117 ? 16.304 14.868 37.881 1.00 8.03 118 THR A C 1
ATOM 992 O O . THR A 1 117 ? 15.542 15.062 38.796 1.00 9.04 118 THR A O 1
ATOM 996 N N . LEU A 1 118 ? 17.461 15.546 37.724 1.00 7.60 119 LEU A N 1
ATOM 997 C CA . LEU A 1 118 ? 17.829 16.638 38.612 1.00 7.06 119 LEU A CA 1
ATOM 998 C C . LEU A 1 118 ? 17.216 17.925 38.041 1.00 6.73 119 LEU A C 1
ATOM 999 O O . LEU A 1 118 ? 17.477 18.292 36.913 1.00 7.25 119 LEU A O 1
ATOM 1004 N N . VAL A 1 119 ? 16.392 18.574 38.883 1.00 6.74 120 VAL A N 1
ATOM 1005 C CA . VAL A 1 119 ? 15.622 19.757 38.453 1.00 6.94 120 VAL A CA 1
ATOM 1006 C C . VAL A 1 119 ? 16.055 20.967 39.239 1.00 6.61 120 VAL A C 1
ATOM 1007 O O . VAL A 1 119 ? 16.193 20.931 40.461 1.00 8.26 120 VAL A O 1
ATOM 1011 N N . ASN A 1 120 ? 16.213 22.082 38.538 1.00 6.35 121 ASN A N 1
ATOM 1012 C CA . ASN A 1 120 ? 16.542 23.399 39.120 1.00 6.05 121 ASN A CA 1
ATOM 1013 C C . ASN A 1 120 ? 15.439 24.355 38.713 1.00 6.20 121 ASN A C 1
ATOM 1014 O O . ASN A 1 120 ? 15.342 24.705 37.533 1.00 7.17 121 ASN A O 1
ATOM 1019 N N . ARG A 1 121 ? 14.598 24.761 39.655 1.00 6.43 122 ARG A N 1
ATOM 1020 C CA . ARG A 1 121 ? 13.500 25.715 39.429 1.00 6.34 122 ARG A CA 1
ATOM 1021 C C . ARG A 1 121 ? 13.845 27.020 40.088 1.00 6.38 122 ARG A C 1
ATOM 1022 O O . ARG A 1 121 ? 14.132 27.023 41.287 1.00 7.23 122 ARG A O 1
ATOM 1037 N N . ILE A 1 122 ? 13.808 28.117 39.355 1.00 6.60 123 ILE A N 1
ATOM 1038 C CA . ILE A 1 122 ? 14.352 29.388 39.791 1.00 6.35 123 ILE A CA 1
ATOM 1039 C C . ILE A 1 122 ? 13.366 30.531 39.569 1.00 5.98 123 ILE A C 1
ATOM 1040 O O . ILE A 1 122 ? 12.731 30.615 38.510 1.00 6.85 123 ILE A O 1
ATOM 1045 N N . GLU A 1 123 ? 13.330 31.447 40.521 1.00 6.22 124 GLU A N 1
ATOM 1046 C CA . GLU A 1 123 ? 12.770 32.789 40.318 1.00 6.58 124 GLU A CA 1
ATOM 1047 C C . GLU A 1 123 ? 13.888 33.810 40.460 1.00 6.34 124 GLU A C 1
ATOM 1048 O O . GLU A 1 123 ? 14.691 33.757 41.392 1.00 7.41 124 GLU A O 1
ATOM 1059 N N . LEU A 1 124 ? 13.932 34.753 39.507 1.00 6.72 125 LEU A N 1
ATOM 1060 C CA . LEU A 1 124 ? 14.955 35.807 39.478 1.00 6.72 125 LEU A CA 1
ATOM 1061 C C . LEU A 1 124 ? 14.262 37.147 39.394 1.00 6.94 125 LEU A C 1
ATOM 1062 O O . LEU A 1 124 ? 13.389 37.358 38.552 1.00 7.28 125 LEU A O 1
ATOM 1067 N N . LYS A 1 125 ? 14.688 38.074 40.256 1.00 6.74 126 LYS A N 1
ATOM 1068 C CA . LYS A 1 125 ? 14.178 39.426 40.251 1.00 7.34 126 LYS A CA 1
ATOM 1069 C C . LYS A 1 125 ? 15.363 40.387 40.167 1.00 6.89 126 LYS A C 1
ATOM 1070 O O . LYS A 1 125 ? 16.272 40.330 41.011 1.00 7.84 126 LYS A O 1
ATOM 1076 N N . GLY A 1 126 ? 15.358 41.255 39.186 1.00 6.93 127 GLY A N 1
ATOM 1077 C CA . GLY A 1 126 ? 16.403 42.258 39.025 1.00 6.72 127 GLY A CA 1
ATOM 1078 C C . GLY A 1 126 ? 15.830 43.641 39.157 1.00 6.80 127 GLY A C 1
ATOM 1079 O O . GLY A 1 126 ? 14.749 43.920 38.564 1.00 7.37 127 GLY A O 1
ATOM 1080 N N . ILE A 1 127 ? 16.493 44.511 39.880 1.00 6.95 128 ILE A N 1
ATOM 1081 C CA . ILE A 1 127 ? 16.066 45.902 40.057 1.00 7.18 128 ILE A CA 1
ATOM 1082 C C . ILE A 1 127 ? 17.265 46.813 39.937 1.00 7.31 128 ILE A C 1
ATOM 1083 O O . ILE A 1 127 ? 18.416 46.418 40.094 1.00 7.76 128 ILE A O 1
ATOM 1088 N N . ASP A 1 128 ? 16.947 48.090 39.705 1.00 8.23 129 ASP A N 1
ATOM 1089 C CA . ASP A 1 128 ? 17.920 49.191 39.724 1.00 9.23 129 ASP A CA 1
ATOM 1090 C C . ASP A 1 128 ? 18.916 49.123 38.579 1.00 8.34 129 ASP A C 1
ATOM 1091 O O . ASP A 1 128 ? 19.987 49.729 38.636 1.00 9.66 129 ASP A O 1
ATOM 1096 N N . PHE A 1 129 ? 18.569 48.466 37.489 1.00 8.21 130 PHE A N 1
ATOM 1097 C CA . PHE A 1 129 ? 19.450 48.479 36.319 1.00 7.81 130 PHE A CA 1
ATOM 1098 C C . PHE A 1 129 ? 19.311 49.799 35.556 1.00 8.59 130 PHE A C 1
ATOM 1099 O O . PHE A 1 129 ? 18.228 50.378 35.430 1.00 10.07 130 PHE A O 1
ATOM 1107 N N . LYS A 1 130 ? 20.411 50.174 34.956 1.00 9.09 131 LYS A N 1
ATOM 1108 C CA . LYS A 1 130 ? 20.473 51.326 34.080 1.00 10.05 131 LYS A CA 1
ATOM 1109 C C . LYS A 1 130 ? 20.022 50.929 32.692 1.00 10.67 131 LYS A C 1
ATOM 1110 O O . LYS A 1 130 ? 20.455 49.946 32.144 1.00 12.02 131 LYS A O 1
ATOM 1121 N N . GLU A 1 131 ? 19.156 51.749 32.089 1.00 13.46 132 GLU A N 1
ATOM 1122 C CA . GLU A 1 131 ? 18.601 51.397 30.777 1.00 17.39 132 GLU A CA 1
ATOM 1123 C C . GLU A 1 131 ? 19.603 51.253 29.707 1.00 17.31 132 GLU A C 1
ATOM 1124 O O . GLU A 1 131 ? 19.398 50.443 28.789 1.00 21.78 132 GLU A O 1
ATOM 1130 N N . ASP A 1 132 ? 20.675 52.043 29.796 1.00 15.98 133 ASP A N 1
ATOM 1131 C CA . ASP A 1 132 ? 21.784 51.975 28.828 1.00 20.83 133 ASP A CA 1
ATOM 1132 C C . ASP A 1 132 ? 23.070 51.477 29.489 1.00 17.31 133 ASP A C 1
ATOM 1133 O O . ASP A 1 132 ? 24.175 51.729 28.991 1.00 20.03 133 ASP A O 1
ATOM 1142 N N . GLY A 1 133 ? 22.964 50.738 30.588 1.00 15.00 134 GLY A N 1
ATOM 1143 C CA . GLY A 1 133 ? 24.118 50.076 31.164 1.00 12.02 134 GLY A CA 1
ATOM 1144 C C . GLY A 1 133 ? 24.486 48.824 30.356 1.00 10.25 134 GLY A C 1
ATOM 1145 O O . GLY A 1 133 ? 23.915 48.522 29.316 1.00 10.77 134 GLY A O 1
ATOM 1146 N N . ASN A 1 134 ? 25.469 48.094 30.857 1.00 9.26 135 ASN A N 1
ATOM 1147 C CA . ASN A 1 134 ? 25.981 46.971 30.135 1.00 8.27 135 ASN A CA 1
ATOM 1148 C C . ASN A 1 134 ? 25.013 45.787 30.067 1.00 7.88 135 ASN A C 1
ATOM 1149 O O . ASN A 1 134 ? 25.169 44.941 29.203 1.00 9.07 135 ASN A O 1
ATOM 1154 N N . ILE A 1 135 ? 24.063 45.718 31.007 1.00 8.12 136 ILE A N 1
ATOM 1155 C CA . ILE A 1 135 ? 23.117 44.619 31.117 1.00 7.85 136 ILE A CA 1
ATOM 1156 C C . ILE A 1 135 ? 21.938 44.901 30.200 1.00 7.80 136 ILE A C 1
ATOM 1157 O O . ILE A 1 135 ? 21.727 44.226 29.191 1.00 8.98 136 ILE A O 1
ATOM 1162 N N . LEU A 1 136 ? 21.143 45.917 30.516 1.00 8.75 137 LEU A N 1
ATOM 1163 C CA . LEU A 1 136 ? 19.984 46.234 29.686 1.00 8.95 137 LEU A CA 1
ATOM 1164 C C . LEU A 1 136 ? 20.352 46.745 28.325 1.00 9.86 137 LEU A C 1
ATOM 1165 O O . LEU A 1 136 ? 19.582 46.623 27.405 1.00 11.95 137 LEU A O 1
ATOM 1170 N N . GLY A 1 137 ? 21.567 47.262 28.175 1.00 10.28 138 GLY A N 1
ATOM 1171 C CA . GLY A 1 137 ? 22.080 47.706 26.912 1.00 12.16 138 GLY A CA 1
ATOM 1172 C C . GLY A 1 137 ? 22.786 46.615 26.108 1.00 10.47 138 GLY A C 1
ATOM 1173 O O . GLY A 1 137 ? 23.249 46.896 24.990 1.00 12.21 138 GLY A O 1
ATOM 1174 N N . HIS A 1 138 ? 22.888 45.390 26.626 1.00 9.89 139 HIS A N 1
ATOM 1175 C CA . HIS A 1 138 ? 23.476 44.271 25.881 1.00 9.54 139 HIS A CA 1
ATOM 1176 C C . HIS A 1 138 ? 24.850 44.628 25.358 1.00 9.98 139 HIS A C 1
ATOM 1177 O O . HIS A 1 138 ? 25.151 44.506 24.187 1.00 11.47 139 HIS A O 1
ATOM 1184 N N . LYS A 1 139 ? 25.742 44.962 26.284 1.00 9.44 140 LYS A N 1
ATOM 1185 C CA . LYS A 1 139 ? 27.128 45.345 25.937 1.00 10.10 140 LYS A CA 1
ATOM 1186 C C . LYS A 1 139 ? 28.136 44.326 26.351 1.00 9.42 140 LYS A C 1
ATOM 1187 O O . LYS A 1 139 ? 29.340 44.581 26.286 1.00 11.23 140 LYS A O 1
ATOM 1193 N N . LEU A 1 140 ? 27.695 43.153 26.814 1.00 9.69 141 LEU A N 1
ATOM 1194 C CA . LEU A 1 140 ? 28.576 42.109 27.281 1.00 9.42 141 LEU A CA 1
ATOM 1195 C C . LEU A 1 140 ? 28.885 41.113 26.164 1.00 10.36 141 LEU A C 1
ATOM 1196 O O . LEU A 1 140 ? 28.000 40.665 25.423 1.00 12.81 141 LEU A O 1
ATOM 1201 N N A GLU A 1 141 ? 30.124 40.798 25.948 0.50 9.20 142 GLU A N 1
ATOM 1202 N N B GLU A 1 141 ? 30.137 40.599 26.225 0.50 10.79 142 GLU A N 1
ATOM 1203 C CA A GLU A 1 141 ? 30.420 39.799 24.990 0.50 9.41 142 GLU A CA 1
ATOM 1204 C CA B GLU A 1 141 ? 30.665 39.570 25.293 0.50 12.02 142 GLU A CA 1
ATOM 1205 C C A GLU A 1 141 ? 29.888 38.408 25.411 0.50 10.10 142 GLU A C 1
ATOM 1206 C C B GLU A 1 141 ? 30.018 38.272 25.619 0.50 13.01 142 GLU A C 1
ATOM 1207 O O A GLU A 1 141 ? 29.895 37.930 26.649 0.50 9.72 142 GLU A O 1
ATOM 1208 O O B GLU A 1 141 ? 29.460 38.165 26.665 0.50 11.60 142 GLU A O 1
ATOM 1219 N N A TYR A 1 142 ? 29.555 37.662 24.371 0.50 9.16 143 TYR A N 1
ATOM 1220 N N B TYR A 1 142 ? 30.020 37.319 24.683 0.50 9.77 143 TYR A N 1
ATOM 1221 C CA A TYR A 1 142 ? 29.070 36.283 24.536 0.50 9.68 143 TYR A CA 1
ATOM 1222 C CA B TYR A 1 142 ? 29.451 35.963 24.796 0.50 9.30 143 TYR A CA 1
ATOM 1223 C C A TYR A 1 142 ? 30.319 35.366 24.811 0.50 9.88 143 TYR A C 1
ATOM 1224 C C B TYR A 1 142 ? 30.529 35.002 24.538 0.50 10.86 143 TYR A C 1
ATOM 1225 O O A TYR A 1 142 ? 30.874 34.697 23.934 0.50 13.28 143 TYR A O 1
ATOM 1226 O O B TYR A 1 142 ? 30.821 34.752 23.377 0.50 10.81 143 TYR A O 1
ATOM 1243 N N A ASN A 1 143 ? 30.829 35.437 26.042 0.50 11.19 144 ASN A N 1
ATOM 1244 N N B ASN A 1 143 ? 31.092 34.443 25.596 0.50 12.92 144 ASN A N 1
ATOM 1245 C CA A ASN A 1 143 ? 32.130 34.878 26.381 0.50 11.51 144 ASN A CA 1
ATOM 1246 C CA B ASN A 1 143 ? 32.268 33.611 25.513 0.50 16.24 144 ASN A CA 1
ATOM 1247 C C A ASN A 1 143 ? 31.940 33.997 27.603 0.50 12.19 144 ASN A C 1
ATOM 1248 C C B ASN A 1 143 ? 32.457 32.998 26.937 0.50 18.74 144 ASN A C 1
ATOM 1249 O O A ASN A 1 143 ? 31.128 34.257 28.523 0.50 13.27 144 ASN A O 1
ATOM 1250 O O B ASN A 1 143 ? 31.656 33.244 27.858 0.50 19.18 144 ASN A O 1
ATOM 1259 N N A ALA A 1 144 ? 32.813 33.000 27.619 0.50 8.98 145 ALA A N 1
ATOM 1260 N N B ALA A 1 144 ? 33.605 32.426 27.205 0.50 17.50 145 ALA A N 1
ATOM 1261 C CA A ALA A 1 144 ? 32.985 32.096 28.735 0.50 9.07 145 ALA A CA 1
ATOM 1262 C CA B ALA A 1 144 ? 33.761 31.652 28.393 0.50 15.24 145 ALA A CA 1
ATOM 1263 C C A ALA A 1 144 ? 33.043 32.852 30.045 0.50 9.70 145 ALA A C 1
ATOM 1264 C C B ALA A 1 144 ? 33.733 32.448 29.715 0.50 14.98 145 ALA A C 1
ATOM 1265 O O A ALA A 1 144 ? 33.483 34.028 30.094 0.50 13.32 145 ALA A O 1
ATOM 1266 O O B ALA A 1 144 ? 34.179 33.597 29.786 0.50 16.23 145 ALA A O 1
ATOM 1269 N N A ILE A 1 145 ? 32.714 32.158 31.133 0.50 9.82 146 ILE A N 1
ATOM 1270 N N B ILE A 1 145 ? 33.294 31.763 30.786 0.50 11.82 146 ILE A N 1
ATOM 1271 C CA A ILE A 1 145 ? 33.037 32.675 32.462 0.50 10.63 146 ILE A CA 1
ATOM 1272 C CA B ILE A 1 145 ? 33.379 32.287 32.138 0.50 11.98 146 ILE A CA 1
ATOM 1273 C C A ILE A 1 145 ? 33.706 31.592 33.274 0.50 10.53 146 ILE A C 1
ATOM 1274 C C B ILE A 1 145 ? 34.136 31.286 32.966 0.50 10.82 146 ILE A C 1
ATOM 1275 O O A ILE A 1 145 ? 33.516 30.380 33.110 0.50 10.84 146 ILE A O 1
ATOM 1276 O O B ILE A 1 145 ? 33.884 30.117 32.833 0.50 13.43 146 ILE A O 1
ATOM 1285 N N A SER A 1 146 ? 34.538 32.054 34.156 0.50 11.24 147 SER A N 1
ATOM 1286 N N B SER A 1 146 ? 35.108 31.723 33.765 0.50 10.13 147 SER A N 1
ATOM 1287 C CA A SER A 1 146 ? 35.288 31.132 34.921 0.50 11.71 147 SER A CA 1
ATOM 1288 C CA B SER A 1 146 ? 35.824 30.813 34.681 0.50 11.61 147 SER A CA 1
ATOM 1289 C C A SER A 1 146 ? 35.803 31.791 36.093 0.50 10.04 147 SER A C 1
ATOM 1290 C C B SER A 1 146 ? 36.179 31.525 35.982 0.50 10.79 147 SER A C 1
ATOM 1291 O O A SER A 1 146 ? 36.270 32.949 36.044 0.50 10.94 147 SER A O 1
ATOM 1292 O O B SER A 1 146 ? 36.841 32.542 35.892 0.50 11.01 147 SER A O 1
ATOM 1297 N N . ASP A 1 147 ? 35.747 31.036 37.157 1.00 9.86 148 ASP A N 1
ATOM 1298 C CA . ASP A 1 147 ? 36.144 31.597 38.414 1.00 9.19 148 ASP A CA 1
ATOM 1299 C C . ASP A 1 147 ? 36.026 30.536 39.512 1.00 8.79 148 ASP A C 1
ATOM 1300 O O . ASP A 1 147 ? 35.702 29.388 39.237 1.00 9.92 148 ASP A O 1
ATOM 1305 N N . ASN A 1 148 ? 36.287 30.956 40.740 1.00 9.03 149 ASN A N 1
ATOM 1306 C CA . ASN A 1 148 ? 36.273 30.106 41.905 1.00 8.78 149 ASN A CA 1
ATOM 1307 C C . ASN A 1 148 ? 35.134 30.490 42.832 1.00 8.49 149 ASN A C 1
ATOM 1308 O O . ASN A 1 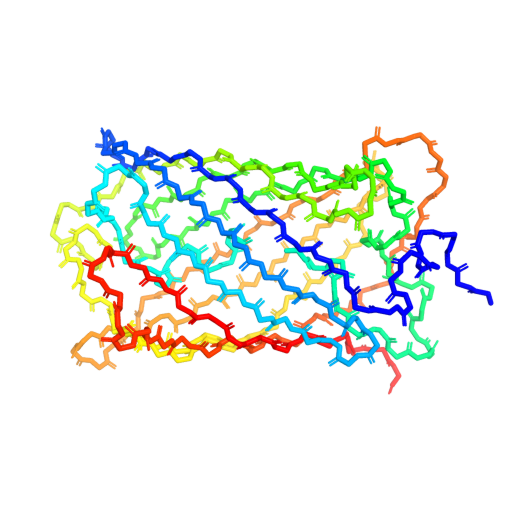148 ? 35.044 31.656 43.217 1.00 9.84 149 ASN A O 1
ATOM 1313 N N . VAL A 1 149 ? 34.345 29.493 43.256 1.00 8.11 150 VAL A N 1
ATOM 1314 C CA . VAL A 1 149 ? 33.241 29.681 44.185 1.00 7.75 150 VAL A CA 1
ATOM 1315 C C . VAL A 1 149 ? 33.751 29.340 45.577 1.00 8.04 150 VAL A C 1
ATOM 1316 O O . VAL A 1 149 ? 34.014 28.155 45.851 1.00 8.81 150 VAL A O 1
ATOM 1320 N N . TYR A 1 150 ? 33.879 30.310 46.475 1.00 7.94 151 TYR A N 1
ATOM 1321 C CA . TYR A 1 150 ? 34.436 30.055 47.822 1.00 8.60 151 TYR A CA 1
ATOM 1322 C C . TYR A 1 150 ? 33.306 29.718 48.779 1.00 8.56 151 TYR A C 1
ATOM 1323 O O . TYR A 1 150 ? 32.433 30.547 49.007 1.00 9.87 151 TYR A O 1
ATOM 1332 N N . ILE A 1 151 ? 33.371 28.524 49.356 1.00 8.35 152 ILE A N 1
ATOM 1333 C CA . ILE A 1 151 ? 32.335 27.936 50.158 1.00 8.28 152 ILE A CA 1
ATOM 1334 C C . ILE A 1 151 ? 32.770 27.885 51.635 1.00 8.73 152 ILE A C 1
ATOM 1335 O O . ILE A 1 151 ? 33.920 27.522 51.939 1.00 9.99 152 ILE A O 1
ATOM 1340 N N . THR A 1 152 ? 31.832 28.191 52.524 1.00 8.98 153 THR A N 1
ATOM 1341 C CA . THR A 1 152 ? 31.992 28.029 53.962 1.00 10.19 153 THR A CA 1
ATOM 1342 C C . THR A 1 152 ? 30.725 27.419 54.542 1.00 9.19 153 THR A C 1
ATOM 1343 O O . THR A 1 152 ? 29.633 27.565 54.023 1.00 10.03 153 THR A O 1
ATOM 1350 N N . ALA A 1 153 ? 30.862 26.752 55.685 1.00 10.45 154 ALA A N 1
ATOM 1351 C CA . ALA A 1 153 ? 29.705 26.194 56.377 1.00 10.63 154 ALA A CA 1
ATOM 1352 C C . ALA A 1 153 ? 28.841 27.279 56.998 1.00 11.24 154 ALA A C 1
ATOM 1353 O O . ALA A 1 153 ? 29.329 28.293 57.456 1.00 14.48 154 ALA A O 1
ATOM 1355 N N . ASP A 1 154 ? 27.555 26.983 57.085 1.00 11.24 155 ASP A N 1
ATOM 1356 C CA . ASP A 1 154 ? 26.594 27.799 57.801 1.00 13.24 155 ASP A CA 1
ATOM 1357 C C . ASP A 1 154 ? 25.802 26.868 58.741 1.00 13.65 155 ASP A C 1
ATOM 1358 O O . ASP A 1 154 ? 24.712 26.434 58.445 1.00 13.77 155 ASP A O 1
ATOM 1363 N N . LYS A 1 155 ? 26.455 26.534 59.878 1.00 15.95 156 LYS A N 1
ATOM 1364 C CA . LYS A 1 155 ? 25.957 25.479 60.751 1.00 17.26 156 LYS A CA 1
ATOM 1365 C C . LYS A 1 155 ? 24.592 25.817 61.301 1.00 18.25 156 LYS A C 1
ATOM 1366 O O . LYS A 1 155 ? 23.743 24.955 61.512 1.00 19.39 156 LYS A O 1
ATOM 1372 N N . GLN A 1 156 ? 24.367 27.102 61.545 1.00 20.14 157 GLN A N 1
ATOM 1373 C CA . GLN A 1 156 ? 23.131 27.614 62.088 1.00 24.05 157 GLN A CA 1
ATOM 1374 C C . GLN A 1 156 ? 21.890 27.364 61.185 1.00 21.35 157 GLN A C 1
ATOM 1375 O O . GLN A 1 156 ? 20.732 27.268 61.664 1.00 24.79 157 GLN A O 1
ATOM 1381 N N . LYS A 1 157 ? 22.133 27.209 59.879 1.00 17.36 158 LYS A N 1
ATOM 1382 C CA . LYS A 1 157 ? 21.082 26.878 58.909 1.00 17.87 158 LYS A CA 1
ATOM 1383 C C . LYS A 1 157 ? 21.248 25.455 58.336 1.00 14.88 158 LYS A C 1
ATOM 1384 O O . LYS A 1 157 ? 20.553 25.074 57.387 1.00 15.42 158 LYS A O 1
ATOM 1390 N N . ASN A 1 158 ? 22.158 24.662 58.895 1.00 13.16 159 ASN A N 1
ATOM 1391 C CA . ASN A 1 158 ? 22.476 23.335 58.436 1.00 11.77 159 ASN A CA 1
ATOM 1392 C C . ASN A 1 158 ? 22.807 23.374 56.934 1.00 9.32 159 ASN A C 1
ATOM 1393 O O . ASN A 1 158 ? 22.442 22.473 56.209 1.00 10.25 159 ASN A O 1
ATOM 1398 N N . GLY A 1 159 ? 23.547 24.428 56.544 1.00 9.69 160 GLY A N 1
ATOM 1399 C CA . GLY A 1 159 ? 23.871 24.595 55.154 1.00 9.53 160 GLY A CA 1
ATOM 1400 C C . GLY A 1 159 ? 25.195 25.225 54.917 1.00 8.61 160 GLY A C 1
ATOM 1401 O O . GLY A 1 159 ? 26.161 25.042 55.675 1.00 9.79 160 GLY A O 1
ATOM 1402 N N . ILE A 1 160 ? 25.272 25.997 53.813 1.00 8.04 161 ILE A N 1
ATOM 1403 C CA . ILE A 1 160 ? 26.496 26.659 53.379 1.00 8.10 161 ILE A CA 1
ATOM 1404 C C . ILE A 1 160 ? 26.234 28.059 52.918 1.00 7.99 161 ILE A C 1
ATOM 1405 O O . ILE A 1 160 ? 25.092 28.417 52.585 1.00 8.39 161 ILE A O 1
ATOM 1410 N N . LYS A 1 161 ? 27.292 28.841 52.877 1.00 8.23 162 LYS A N 1
ATOM 1411 C CA . LYS A 1 161 ? 27.341 30.137 52.190 1.00 8.72 162 LYS A CA 1
ATOM 1412 C C . LYS A 1 161 ? 28.451 30.092 51.200 1.00 8.13 162 LYS A C 1
ATOM 1413 O O . LYS A 1 161 ? 29.409 29.303 51.307 1.00 9.77 162 LYS A O 1
ATOM 1419 N N . ALA A 1 162 ? 28.357 30.948 50.182 1.00 8.26 163 ALA A N 1
ATOM 1420 C CA . ALA A 1 162 ? 29.456 31.067 49.212 1.00 8.76 163 ALA A CA 1
ATOM 1421 C C . ALA A 1 162 ? 29.530 32.506 48.754 1.00 7.72 163 ALA A C 1
ATOM 1422 O O . ALA A 1 162 ? 28.549 33.259 48.761 1.00 8.56 163 ALA A O 1
ATOM 1424 N N . ASN A 1 163 ? 30.691 32.884 48.273 1.00 8.82 164 ASN A N 1
ATOM 1425 C CA . ASN A 1 163 ? 30.904 34.158 47.621 1.00 9.01 164 ASN A CA 1
ATOM 1426 C C . ASN A 1 163 ? 31.894 34.021 46.494 1.00 8.56 164 ASN A C 1
ATOM 1427 O O . ASN A 1 163 ? 32.826 33.177 46.562 1.00 9.56 164 ASN A O 1
ATOM 1432 N N . PHE A 1 164 ? 31.742 34.834 45.468 1.00 8.13 165 PHE A N 1
ATOM 1433 C CA . PHE A 1 164 ? 32.651 34.798 44.326 1.00 8.22 165 PHE A CA 1
ATOM 1434 C C . PHE A 1 164 ? 32.383 36.024 43.462 1.00 7.50 165 PHE A C 1
ATOM 1435 O O . PHE A 1 164 ? 31.377 36.710 43.598 1.00 9.08 165 PHE A O 1
ATOM 1443 N N . LYS A 1 165 ? 33.296 36.231 42.522 1.00 8.06 16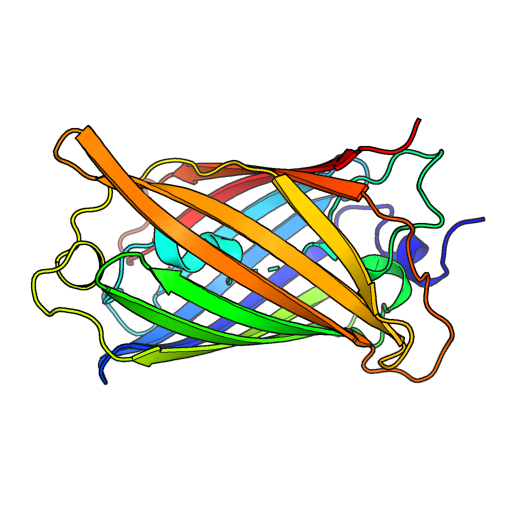6 LYS A N 1
ATOM 1444 C CA . LYS A 1 165 ? 33.203 37.297 41.538 1.00 8.93 166 LYS A CA 1
ATOM 1445 C C . LYS A 1 165 ? 33.171 36.710 40.167 1.00 9.29 166 LYS A C 1
ATOM 1446 O O . LYS A 1 165 ? 33.862 35.689 39.883 1.00 12.21 166 LYS A O 1
ATOM 1452 N N . ILE A 1 166 ? 32.379 37.287 39.269 1.00 7.87 167 ILE A N 1
ATOM 1453 C CA . ILE A 1 166 ? 32.439 37.011 37.870 1.00 7.91 167 ILE A CA 1
ATOM 1454 C C . ILE A 1 166 ? 32.821 38.310 37.172 1.00 8.01 167 ILE A C 1
ATOM 1455 O O . ILE A 1 166 ? 32.213 39.357 37.354 1.00 8.25 167 ILE A O 1
ATOM 1460 N N . ARG A 1 167 ? 33.861 38.245 36.348 1.00 8.82 168 ARG A N 1
ATOM 1461 C CA . ARG A 1 167 ? 34.340 39.384 35.561 1.00 10.48 168 ARG A CA 1
ATOM 1462 C C . ARG A 1 167 ? 33.870 39.233 34.142 1.00 11.49 168 ARG A C 1
ATOM 1463 O O . ARG A 1 167 ? 34.529 38.607 33.356 1.00 15.99 168 ARG A O 1
ATOM 1478 N N . HIS A 1 168 ? 32.731 39.829 33.784 1.00 9.30 169 HIS A N 1
ATOM 1479 C CA . HIS A 1 168 ? 32.196 39.751 32.431 1.00 9.86 169 HIS A CA 1
ATOM 1480 C C . HIS A 1 168 ? 32.900 40.732 31.511 1.00 10.25 169 HIS A C 1
ATOM 1481 O O . HIS A 1 168 ? 33.030 41.894 31.800 1.00 15.32 169 HIS A O 1
ATOM 1488 N N . ASN A 1 169 ? 33.373 40.268 30.383 1.00 11.04 170 ASN A N 1
ATOM 1489 C CA . ASN A 1 169 ? 33.982 41.152 29.398 1.00 10.34 170 ASN A CA 1
ATOM 1490 C C . ASN A 1 169 ? 32.957 42.039 28.707 1.00 10.04 170 ASN A C 1
ATOM 1491 O O . ASN A 1 169 ? 31.929 41.512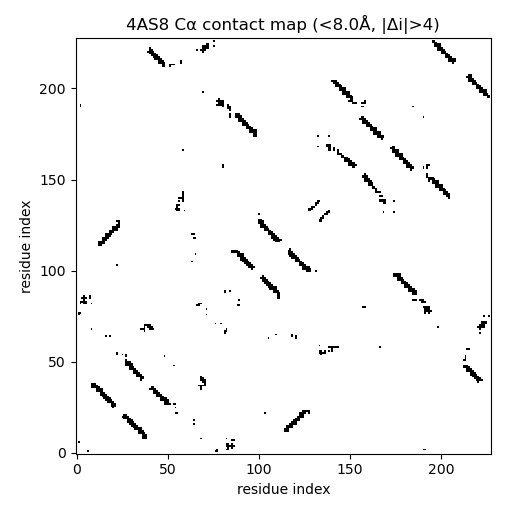 28.245 1.00 11.13 170 ASN A O 1
ATOM 1496 N N . ILE A 1 170 ? 33.221 43.316 28.634 1.00 10.04 171 ILE A N 1
ATOM 1497 C CA . ILE A 1 170 ? 32.423 44.293 27.918 1.00 10.54 171 ILE A CA 1
ATOM 1498 C C . ILE A 1 170 ? 32.995 44.403 26.498 1.00 10.01 171 ILE A C 1
ATOM 1499 O O . ILE A 1 170 ? 34.170 44.251 26.270 1.00 10.65 171 ILE A O 1
ATOM 1504 N N . GLU A 1 171 ? 32.128 44.753 25.555 1.00 10.66 172 GLU A N 1
ATOM 1505 C CA . GLU A 1 171 ? 32.490 44.889 24.151 1.00 12.45 172 GLU A CA 1
ATOM 1506 C C . GLU A 1 171 ? 33.563 45.886 23.846 1.00 12.45 172 GLU A C 1
ATOM 1507 O O . GLU A 1 171 ? 34.180 45.826 22.788 1.00 16.08 172 GLU A O 1
ATOM 1518 N N . ASP A 1 172 ? 33.806 46.829 24.738 1.00 11.77 173 ASP A N 1
ATOM 1519 C CA . ASP A 1 172 ? 34.871 47.830 24.601 1.00 13.03 173 ASP A CA 1
ATOM 1520 C C . ASP A 1 172 ? 36.203 47.401 25.196 1.00 12.57 173 ASP A C 1
ATOM 1521 O O . ASP A 1 172 ? 37.147 48.177 25.194 1.00 15.35 173 ASP A O 1
ATOM 1526 N N . GLY A 1 173 ? 36.315 46.196 25.690 1.00 11.52 174 GLY A N 1
ATOM 1527 C CA . GLY A 1 173 ? 37.519 45.686 26.290 1.00 12.54 174 GLY A CA 1
ATOM 1528 C C . GLY A 1 173 ? 37.560 45.809 27.794 1.00 10.69 174 GLY A C 1
ATOM 1529 O O . GLY A 1 173 ? 38.504 45.294 28.383 1.00 11.86 174 GLY A O 1
ATOM 1530 N N . SER A 1 174 ? 36.604 46.482 28.391 1.00 9.67 175 SER A N 1
ATOM 1531 C CA . SER A 1 174 ? 36.559 46.638 29.834 1.00 9.72 175 SER A CA 1
ATOM 1532 C C . SER A 1 174 ? 35.862 45.451 30.511 1.00 9.67 175 SER A C 1
ATOM 1533 O O . SER A 1 174 ? 35.656 44.423 29.860 1.00 10.43 175 SER A O 1
ATOM 1536 N N . VAL A 1 175 ? 35.580 45.569 31.798 1.00 10.08 176 VAL A N 1
ATOM 1537 C CA . VAL A 1 175 ? 35.039 44.497 32.641 1.00 10.44 176 VAL A CA 1
ATOM 1538 C C . VAL A 1 175 ? 33.861 44.980 33.404 1.00 8.98 176 VAL A C 1
ATOM 1539 O O . VAL A 1 175 ? 33.887 46.067 34.023 1.00 9.70 176 VAL A O 1
ATOM 1546 N N . GLN A 1 176 ? 32.790 44.164 33.387 1.00 8.40 177 GLN A N 1
ATOM 1547 C CA . GLN A 1 176 ? 31.602 44.344 34.212 1.00 8.15 177 GLN A CA 1
ATOM 1548 C C . GLN A 1 176 ? 31.651 43.312 35.321 1.00 7.57 177 GLN A C 1
ATOM 1549 O O . GLN A 1 176 ? 31.447 42.110 35.067 1.00 8.86 177 GLN A O 1
ATOM 1555 N N . LEU A 1 177 ? 31.946 43.734 36.546 1.00 7.51 178 LEU A N 1
ATOM 1556 C CA . LEU A 1 177 ? 31.997 42.839 37.679 1.00 7.55 178 LEU A CA 1
ATOM 1557 C C . LEU A 1 177 ? 30.605 42.482 38.176 1.00 7.13 178 LEU A C 1
ATOM 1558 O O . LEU A 1 177 ? 29.720 43.336 38.224 1.00 7.44 178 LEU A O 1
ATOM 1563 N N . ALA A 1 178 ? 30.444 41.219 38.570 1.00 6.76 179 ALA A N 1
ATOM 1564 C CA . ALA A 1 178 ? 29.230 40.733 39.202 1.00 7.18 179 ALA A CA 1
ATOM 1565 C C . ALA A 1 178 ? 29.624 40.011 40.486 1.00 6.86 179 ALA A C 1
ATOM 1566 O O . ALA A 1 178 ? 30.160 38.888 40.446 1.00 7.32 179 ALA A O 1
ATOM 1568 N N . ASP A 1 179 ? 29.414 40.662 41.624 1.00 7.10 180 ASP A N 1
ATOM 1569 C CA . ASP A 1 179 ? 29.754 40.115 42.922 1.00 6.69 180 ASP A CA 1
ATOM 1570 C C . ASP A 1 179 ? 28.596 39.237 43.424 1.00 6.67 180 ASP A C 1
ATOM 1571 O O . ASP A 1 179 ? 27.472 39.709 43.557 1.00 7.35 180 ASP A O 1
ATOM 1576 N N . HIS A 1 180 ? 28.872 37.959 43.628 1.00 6.77 181 HIS A N 1
ATOM 1577 C CA . HIS A 1 180 ? 27.870 36.968 44.034 1.00 7.10 181 HIS A CA 1
ATOM 1578 C C . HIS A 1 180 ? 27.971 36.621 45.509 1.00 6.89 181 HIS A C 1
ATOM 1579 O O . HIS A 1 180 ? 29.040 36.289 46.008 1.00 7.61 181 HIS A O 1
ATOM 1586 N N . TYR A 1 181 ? 26.796 36.618 46.142 1.00 6.71 182 TYR A N 1
ATOM 1587 C CA . TYR A 1 181 ? 26.613 36.158 47.501 1.00 7.31 182 TYR A CA 1
ATOM 1588 C C . TYR A 1 181 ? 25.578 35.073 47.475 1.00 6.95 182 TYR A C 1
ATOM 1589 O O . TYR A 1 181 ? 24.514 35.235 46.886 1.00 8.46 182 TYR A O 1
ATOM 1598 N N . GLN A 1 182 ? 25.855 33.941 48.119 1.00 7.03 183 GLN A N 1
ATOM 1599 C CA . GLN A 1 182 ? 25.069 32.730 47.976 1.00 7.19 183 GLN A CA 1
ATOM 1600 C C . GLN A 1 182 ? 24.809 32.095 49.348 1.00 6.76 183 GLN A C 1
ATOM 1601 O O . GLN A 1 182 ? 25.680 32.093 50.200 1.00 7.63 183 GLN A O 1
ATOM 1607 N N . GLN A 1 183 ? 23.638 31.492 49.490 1.00 6.97 184 GLN A N 1
ATOM 1608 C CA . GLN A 1 183 ? 23.327 30.676 50.624 1.00 7.71 184 GLN A CA 1
ATOM 1609 C C . GLN A 1 183 ? 22.551 29.464 50.146 1.00 7.83 184 GLN A C 1
ATOM 1610 O O . GLN A 1 183 ? 21.673 29.564 49.273 1.00 10.03 184 GLN A O 1
ATOM 1621 N N . ASN A 1 184 ? 22.857 28.299 50.737 1.00 7.65 185 ASN A N 1
ATOM 1622 C CA . ASN A 1 184 ? 22.125 27.058 50.411 1.00 7.89 185 ASN A CA 1
ATOM 1623 C C . ASN A 1 184 ? 21.679 26.412 51.696 1.00 7.98 185 ASN A C 1
ATOM 1624 O O . ASN A 1 184 ? 22.468 26.328 52.669 1.00 9.50 185 ASN A O 1
ATOM 1629 N N . THR A 1 185 ? 20.466 25.924 51.698 1.00 8.02 186 THR A N 1
ATOM 1630 C CA . THR A 1 185 ? 19.897 25.269 52.921 1.00 9.05 186 THR A CA 1
ATOM 1631 C C . THR A 1 185 ? 19.161 24.010 52.448 1.00 8.27 186 THR A C 1
ATOM 1632 O O . THR A 1 185 ? 18.511 24.002 51.399 1.00 9.12 186 THR A O 1
ATOM 1639 N N . PRO A 1 186 ? 19.229 22.938 53.207 1.00 8.26 187 PRO A N 1
ATOM 1640 C CA . PRO A 1 186 ? 18.596 21.692 52.796 1.00 8.72 187 PRO 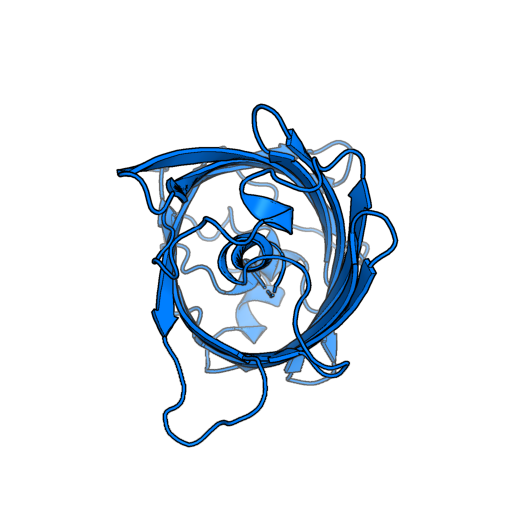A CA 1
ATOM 1641 C C . PRO A 1 186 ? 17.091 21.820 52.900 1.00 8.34 187 PRO A C 1
ATOM 1642 O O . PRO A 1 186 ? 16.568 22.459 53.790 1.00 10.44 187 PRO A O 1
ATOM 1646 N N . ILE A 1 187 ? 16.400 21.121 52.018 1.00 8.52 188 ILE A N 1
ATOM 1647 C CA . ILE A 1 187 ? 14.961 21.007 52.047 1.00 9.34 188 ILE A CA 1
ATOM 1648 C C . ILE A 1 187 ? 14.547 19.938 53.049 1.00 10.93 188 ILE A C 1
ATOM 1649 O O . ILE A 1 187 ? 13.512 20.103 53.733 1.00 13.97 188 ILE A O 1
ATOM 1654 N N . GLY A 1 188 ? 15.233 18.822 53.053 1.00 12.06 189 GLY A N 1
ATOM 1655 C CA . GLY A 1 188 ? 14.941 17.724 53.989 1.00 13.62 189 GLY A CA 1
ATOM 1656 C C . GLY A 1 188 ? 15.504 17.981 55.363 1.00 12.50 189 GLY A C 1
ATOM 1657 O O . GLY A 1 188 ? 16.250 18.937 55.638 1.00 14.05 189 GLY A O 1
ATOM 1658 N N . ASP A 1 189 ? 15.227 17.031 56.220 1.00 15.29 190 ASP A N 1
ATOM 1659 C CA . ASP A 1 189 ? 15.604 17.151 57.668 1.00 15.98 190 ASP A CA 1
ATOM 1660 C C . ASP A 1 189 ? 16.723 16.223 58.024 1.00 18.89 190 ASP A C 1
ATOM 1661 O O . ASP A 1 189 ? 17.053 16.144 59.201 1.00 25.03 190 ASP A O 1
ATOM 1666 N N . GLY A 1 190 ? 17.256 15.419 57.095 1.00 19.84 191 GLY A N 1
ATOM 1667 C CA . GLY A 1 190 ? 18.321 14.455 57.442 1.00 20.26 191 GLY A CA 1
ATOM 1668 C C . GLY A 1 190 ? 19.677 15.119 57.561 1.00 16.45 191 GLY A C 1
ATOM 1669 O O . GLY A 1 190 ? 19.856 16.319 57.194 1.00 17.98 191 GLY A O 1
ATOM 1670 N N . PRO A 1 191 ? 20.677 14.336 57.962 1.00 13.37 192 PRO A N 1
ATOM 1671 C CA . PRO A 1 191 ? 22.021 14.910 58.088 1.00 11.21 192 PRO A CA 1
ATOM 1672 C C . PRO A 1 191 ? 22.555 15.287 56.707 1.00 9.89 192 PRO A C 1
ATOM 1673 O O . PRO A 1 191 ? 22.344 14.580 55.732 1.00 10.90 192 PRO A O 1
ATOM 1677 N N . VAL A 1 192 ? 23.308 16.374 56.703 1.00 9.56 193 VAL A N 1
ATOM 1678 C CA . VAL A 1 192 ? 24.054 16.797 55.546 1.00 9.18 193 VAL A CA 1
ATOM 1679 C C . VAL A 1 192 ? 25.524 16.918 55.897 1.00 9.47 193 VAL A C 1
ATOM 1680 O O . VAL A 1 192 ? 25.912 16.833 57.076 1.00 10.88 193 VAL A O 1
ATOM 1684 N N . LEU A 1 193 ? 26.350 17.087 54.878 1.00 9.26 194 LEU A N 1
ATOM 1685 C CA . LEU A 1 193 ? 27.787 17.283 55.012 1.00 9.72 194 LEU A CA 1
ATOM 1686 C C . LEU A 1 193 ? 28.058 18.776 55.080 1.00 9.23 194 LEU A C 1
ATOM 1687 O O . LEU A 1 193 ? 27.898 19.481 54.113 1.00 11.19 194 LEU A O 1
ATOM 1692 N N . LEU A 1 194 ? 28.492 19.233 56.245 1.00 9.78 195 LEU A N 1
ATOM 1693 C CA . LEU A 1 194 ? 28.844 20.618 56.433 1.00 10.18 195 LEU A CA 1
ATOM 1694 C C . LEU A 1 194 ? 30.352 20.730 56.198 1.00 9.91 195 LEU A C 1
ATOM 1695 O O . LEU A 1 194 ? 31.127 20.076 56.891 1.00 12.09 195 LEU A O 1
ATOM 1700 N N . PRO A 1 195 ? 30.785 21.512 55.219 1.00 9.15 196 PR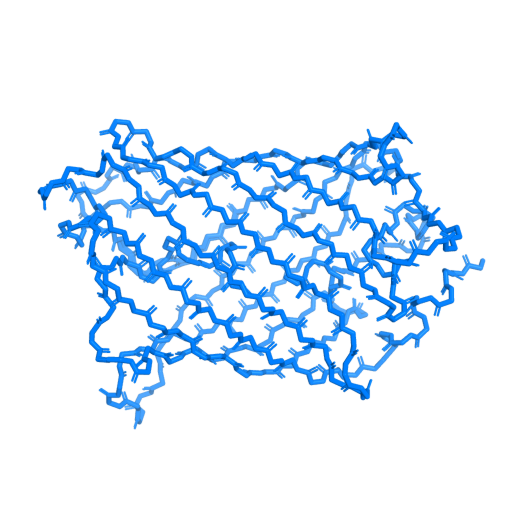O A N 1
ATOM 1701 C CA . PRO A 1 195 ? 32.169 21.461 54.770 1.00 9.71 196 PRO A CA 1
ATOM 1702 C C . PRO A 1 195 ? 33.120 22.387 55.511 1.00 10.17 196 PRO A C 1
ATOM 1703 O O . PRO A 1 195 ? 32.725 23.451 56.006 1.00 10.88 196 PRO A O 1
ATOM 1707 N N . ASP A 1 196 ? 34.392 21.986 55.507 1.00 10.42 197 ASP A N 1
ATOM 1708 C CA . ASP A 1 196 ? 35.453 22.953 55.717 1.00 11.12 197 ASP A CA 1
ATOM 1709 C C . ASP A 1 196 ? 35.532 23.876 54.530 1.00 9.94 197 ASP A C 1
ATOM 1710 O O . ASP A 1 196 ? 35.042 23.568 53.449 1.00 10.51 197 ASP A O 1
ATOM 1715 N N . ASN A 1 197 ? 36.183 25.014 54.726 1.00 10.99 198 ASN A N 1
ATOM 1716 C CA . ASN A 1 197 ? 36.330 25.985 53.642 1.00 10.36 198 ASN A CA 1
ATOM 1717 C C . ASN A 1 197 ? 37.029 25.354 52.456 1.00 9.94 198 ASN A C 1
ATOM 1718 O O . ASN A 1 197 ? 38.050 24.668 52.572 1.00 11.39 198 ASN A O 1
ATOM 1723 N N . HIS A 1 198 ? 36.503 25.625 51.257 1.00 9.62 199 HIS A N 1
ATOM 1724 C CA . HIS A 1 198 ? 37.099 25.130 50.032 1.00 9.52 199 HIS A CA 1
ATOM 1725 C C . HIS A 1 198 ? 36.460 25.911 48.913 1.00 8.87 199 HIS A C 1
ATOM 1726 O O . HIS A 1 198 ? 35.648 26.802 49.143 1.00 9.76 199 HIS A O 1
ATOM 1733 N N . TYR A 1 199 ? 36.821 25.597 47.669 1.00 8.65 200 TYR A N 1
ATOM 1734 C CA . TYR A 1 199 ? 36.203 26.306 46.567 1.00 8.45 200 TYR A CA 1
ATOM 1735 C C . TYR A 1 199 ? 35.868 25.328 45.419 1.00 8.63 200 TYR A C 1
ATOM 1736 O O . TYR A 1 199 ? 36.386 24.208 45.330 1.00 9.19 200 TYR A O 1
ATOM 1745 N N . LEU A 1 200 ? 34.973 25.774 44.540 1.00 8.27 201 LEU A N 1
ATOM 1746 C CA . LEU A 1 200 ? 34.675 25.094 43.274 1.00 8.08 201 LEU A CA 1
ATOM 1747 C C . LEU A 1 200 ? 35.322 25.884 42.146 1.00 8.25 201 LEU A C 1
ATOM 1748 O O . LEU A 1 200 ? 34.944 27.025 41.868 1.00 10.15 201 LEU A O 1
ATOM 1753 N N . SER A 1 201 ? 36.273 25.275 41.450 1.00 7.85 202 SER A N 1
ATOM 1754 C CA . SER A 1 201 ? 36.856 25.819 40.261 1.00 8.58 202 SER A CA 1
ATOM 1755 C C . SER A 1 201 ? 35.912 25.516 39.114 1.00 7.85 202 SER A C 1
ATOM 1756 O O . SER A 1 201 ? 35.686 24.339 38.814 1.00 8.79 202 SER A O 1
ATOM 1759 N N . THR A 1 202 ? 35.335 26.548 38.508 1.00 7.77 203 THR A N 1
ATOM 1760 C CA . THR A 1 202 ? 34.255 26.362 37.526 1.00 7.94 203 THR A CA 1
ATOM 1761 C C . THR A 1 202 ? 34.594 27.066 36.221 1.00 7.98 203 THR A C 1
ATOM 1762 O O . THR A 1 202 ? 35.023 28.228 36.232 1.00 9.41 203 THR A O 1
ATOM 1766 N N . GLN A 1 203 ? 34.386 26.388 35.109 1.00 8.74 204 GLN A N 1
ATOM 1767 C CA . GLN A 1 203 ? 34.541 26.965 33.773 1.00 10.19 204 GLN A CA 1
ATOM 1768 C C . GLN A 1 203 ? 33.350 26.621 32.926 1.00 9.31 204 GLN A C 1
ATOM 1769 O O . GLN A 1 203 ? 32.977 25.464 32.799 1.00 10.89 204 GLN A O 1
ATOM 1780 N N . SER A 1 204 ? 32.779 27.666 32.302 1.00 8.67 205 SER A N 1
ATOM 1781 C CA . SER A 1 204 ? 31.605 27.516 31.462 1.00 8.64 205 SER A CA 1
ATOM 1782 C C . SER A 1 204 ? 31.916 28.095 30.083 1.00 9.16 205 SER A C 1
ATOM 1783 O O . SER A 1 204 ? 32.299 29.255 29.975 1.00 11.95 205 SER A O 1
ATOM 1786 N N . ALA A 1 205 ? 31.776 27.292 29.046 1.00 8.88 206 ALA A N 1
ATOM 1787 C CA . ALA A 1 205 ? 31.993 27.654 27.650 1.00 9.15 206 ALA A CA 1
ATOM 1788 C C . ALA A 1 205 ? 30.646 27.847 26.987 1.00 8.49 206 ALA A C 1
ATOM 1789 O O . ALA A 1 205 ? 29.794 26.948 27.051 1.00 9.17 206 ALA A O 1
ATOM 1791 N N . LEU A 1 206 ? 30.425 29.016 26.391 1.00 8.39 207 LEU A N 1
ATOM 1792 C CA . LEU A 1 206 ? 29.152 29.408 25.798 1.00 8.41 207 LEU A CA 1
ATOM 1793 C C . LEU A 1 206 ? 29.225 29.296 24.274 1.00 8.83 207 LEU A C 1
ATOM 1794 O O . LEU A 1 206 ? 30.186 29.773 23.671 1.00 10.13 207 LEU A O 1
ATOM 1799 N N . SER A 1 207 ? 28.201 28.742 23.658 1.00 8.27 208 SER A N 1
ATOM 1800 C CA . SER A 1 207 ? 28.144 28.601 22.218 1.00 8.99 208 SER A CA 1
ATOM 1801 C C . SER A 1 207 ? 26.704 28.708 21.750 1.00 8.24 208 SER A C 1
ATOM 1802 O O . SER A 1 207 ? 25.782 28.874 22.533 1.00 8.20 208 SER A O 1
ATOM 1805 N N . LYS A 1 208 ? 26.530 28.595 20.439 1.00 10.32 209 LYS A N 1
ATOM 1806 C CA . LYS A 1 208 ? 25.237 28.622 19.785 1.00 11.12 209 LYS A CA 1
ATOM 1807 C C . LYS A 1 208 ? 25.046 27.347 18.987 1.00 12.79 209 LYS A C 1
ATOM 1808 O O . LYS A 1 208 ? 26.017 26.782 18.442 1.00 15.64 209 LYS A O 1
ATOM 1814 N N . ASP A 1 209 ? 23.799 26.939 18.878 1.00 12.40 210 ASP A N 1
ATOM 1815 C CA . ASP A 1 209 ? 23.343 25.777 18.061 1.00 15.48 210 ASP A CA 1
ATOM 1816 C C . ASP A 1 209 ? 23.097 26.347 16.725 1.00 15.34 210 ASP A C 1
ATOM 1817 O O . ASP A 1 209 ? 22.210 27.219 16.558 1.00 14.47 210 ASP A O 1
ATOM 1822 N N . PRO A 1 210 ? 23.837 25.894 15.715 1.00 18.09 211 PRO A N 1
ATOM 1823 C CA . PRO A 1 210 ? 23.686 26.577 14.417 1.00 20.18 211 PRO A CA 1
ATOM 1824 C C . PRO A 1 210 ? 22.276 26.423 13.778 1.00 18.95 211 PRO A C 1
ATOM 1825 O O . PRO A 1 210 ? 21.914 27.211 12.908 1.00 25.37 211 PRO A O 1
ATOM 1829 N N . ASN A 1 211 ? 21.547 25.418 14.205 1.00 16.47 212 ASN A N 1
ATOM 1830 C CA . ASN A 1 211 ? 20.216 25.151 13.676 1.00 18.49 212 ASN A CA 1
ATOM 1831 C C . ASN A 1 211 ? 19.111 25.778 14.497 1.00 15.85 212 ASN A C 1
ATOM 1832 O O . ASN A 1 211 ? 17.962 25.581 14.158 1.00 20.97 212 ASN A O 1
ATOM 1837 N N . GLU A 1 212 ? 19.437 26.537 15.540 1.00 13.04 213 GLU A N 1
ATOM 1838 C CA . GLU A 1 212 ? 18.418 27.059 16.444 1.00 11.74 213 GLU A CA 1
ATOM 1839 C C . GLU A 1 212 ? 18.147 28.524 16.189 1.00 12.26 213 GLU A C 1
ATOM 1840 O O . GLU A 1 212 ? 19.056 29.339 16.316 1.00 13.88 213 GLU A O 1
ATOM 1846 N N . LYS A 1 213 ? 16.905 28.871 15.868 1.00 12.55 214 LYS A N 1
ATOM 1847 C CA . LYS A 1 213 ? 16.507 30.207 15.634 1.00 13.33 214 LYS A CA 1
ATOM 1848 C C . LYS A 1 213 ? 15.927 30.933 16.822 1.00 11.74 214 LYS A C 1
ATOM 1849 O O . LYS A 1 213 ? 15.802 32.136 16.796 1.00 13.84 214 LYS A O 1
ATOM 1855 N N . ARG A 1 214 ? 15.527 30.219 17.868 1.00 10.33 215 ARG A N 1
ATOM 1856 C CA . ARG A 1 214 ? 15.096 30.842 19.119 1.00 9.79 215 ARG A CA 1
ATOM 1857 C C . ARG A 1 214 ? 16.301 31.441 19.821 1.00 9.27 215 ARG A C 1
ATOM 1858 O O . ARG A 1 214 ? 17.430 31.021 19.602 1.00 9.60 215 ARG A O 1
ATOM 1866 N N . ASP A 1 215 ? 16.051 32.386 20.715 1.00 8.75 216 ASP A N 1
ATOM 1867 C CA . ASP A 1 215 ? 17.135 32.956 21.544 1.00 8.69 216 ASP A CA 1
ATOM 1868 C C . ASP A 1 215 ? 17.535 31.885 22.538 1.00 7.83 216 ASP A C 1
ATOM 1869 O O . ASP A 1 215 ? 16.688 31.343 23.236 1.00 8.32 216 ASP A O 1
ATOM 1874 N N . HIS A 1 216 ? 18.841 31.560 22.583 1.00 7.90 217 HIS A N 1
ATOM 1875 C CA . HIS A 1 216 ? 19.271 30.362 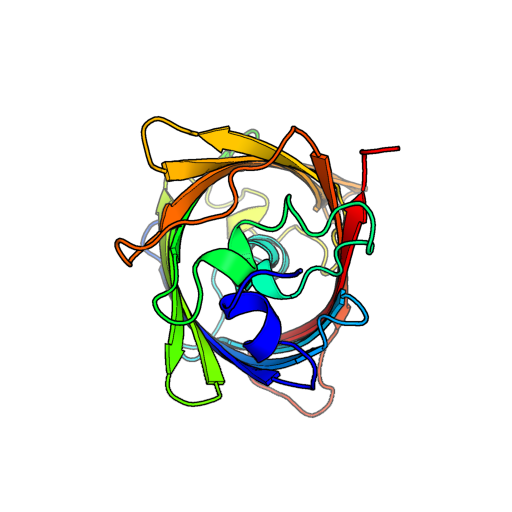23.287 1.00 7.30 217 HIS A CA 1
ATOM 1876 C C . HIS A 1 216 ? 20.736 30.463 23.655 1.00 7.55 217 HIS A C 1
ATOM 1877 O O . HIS A 1 216 ? 21.480 31.318 23.175 1.00 7.91 217 HIS A O 1
ATOM 1884 N N . MET A 1 217 ? 21.169 29.511 24.492 1.00 6.99 218 MET A N 1
ATOM 1885 C CA . MET A 1 217 ? 22.543 29.400 24.915 1.00 6.78 218 MET A CA 1
ATOM 1886 C C . MET A 1 217 ? 22.901 27.935 25.104 1.00 7.00 218 MET A C 1
ATOM 1887 O O . MET A 1 217 ? 22.177 27.220 25.811 1.00 7.89 218 MET A O 1
ATOM 1892 N N . VAL A 1 218 ? 23.998 27.495 24.512 1.00 7.15 219 VAL A N 1
ATOM 1893 C CA . VAL A 1 218 ? 24.562 26.155 24.745 1.00 7.68 219 VAL A CA 1
ATOM 1894 C C . VAL A 1 218 ? 25.751 26.297 25.666 1.00 7.49 219 VAL A C 1
ATOM 1895 O O . VAL A 1 218 ? 26.574 27.206 25.473 1.00 8.13 219 VAL A O 1
ATOM 1899 N N . LEU A 1 219 ? 25.846 25.426 26.660 1.00 7.52 220 LEU A N 1
ATOM 1900 C CA . LEU A 1 219 ? 26.925 25.438 27.630 1.00 7.95 220 LEU A CA 1
ATOM 1901 C C . LEU A 1 219 ? 27.591 24.082 27.726 1.00 8.06 220 LEU A C 1
ATOM 1902 O O . LEU A 1 219 ? 26.935 23.050 27.759 1.00 9.42 220 LEU A O 1
ATOM 1911 N N . LEU A 1 220 ? 28.918 24.134 27.857 1.00 8.39 221 LEU A N 1
ATOM 1912 C CA . LEU A 1 220 ? 29.739 23.014 28.264 1.00 8.91 221 LEU A CA 1
ATOM 1913 C C . LEU A 1 220 ? 30.468 23.498 29.520 1.00 8.26 221 LEU A C 1
ATOM 1914 O O . LEU A 1 220 ? 31.192 24.509 29.437 1.00 9.83 221 LEU A O 1
ATOM 1919 N N . GLU A 1 221 ? 30.309 22.840 30.644 1.00 8.16 222 GLU A N 1
ATOM 1920 C CA . GLU A 1 221 ? 30.834 23.323 31.932 1.00 7.85 222 GLU A CA 1
ATOM 1921 C C . GLU A 1 221 ? 31.577 22.234 32.635 1.00 8.24 222 GLU A C 1
ATOM 1922 O O . GLU A 1 221 ? 31.186 21.056 32.615 1.00 10.17 222 GLU A O 1
ATOM 1933 N N . PHE A 1 222 ? 32.641 22.635 33.306 1.00 8.08 223 PHE A N 1
ATOM 1934 C CA . PHE A 1 222 ? 33.408 21.774 34.215 1.00 8.98 223 PHE A CA 1
ATOM 1935 C C . PHE A 1 222 ? 33.492 22.435 35.579 1.00 8.67 223 PHE A C 1
ATOM 1936 O O . PHE A 1 222 ? 33.769 23.621 35.676 1.00 10.53 223 PHE A O 1
ATOM 1944 N N . VAL A 1 223 ? 33.264 21.645 36.612 1.00 9.02 224 VAL A N 1
ATOM 1945 C CA . VAL A 1 223 ? 33.235 22.122 37.973 1.00 9.79 224 VAL A CA 1
ATOM 1946 C C . VAL A 1 223 ? 33.959 21.120 38.878 1.00 9.00 224 VAL A C 1
ATOM 1947 O O . VAL A 1 223 ? 33.558 19.947 38.885 1.00 9.48 224 VAL A O 1
ATOM 1954 N N . THR A 1 224 ? 34.999 21.555 39.567 1.00 9.13 225 THR A N 1
ATOM 1955 C CA . THR A 1 224 ? 35.827 20.700 40.370 1.00 8.94 225 THR A CA 1
ATOM 1956 C C . THR A 1 224 ? 36.086 21.347 41.720 1.00 8.19 225 THR A C 1
ATOM 1957 O O . THR A 1 224 ? 36.521 22.498 41.778 1.00 9.23 225 THR A O 1
ATOM 1961 N N . ALA A 1 225 ? 35.901 20.598 42.800 1.00 8.19 226 ALA A N 1
ATOM 1962 C CA . ALA A 1 225 ? 36.235 21.099 44.130 1.00 7.94 226 ALA A CA 1
ATOM 1963 C C . ALA A 1 225 ? 37.727 21.060 44.358 1.00 8.25 226 ALA A C 1
ATOM 1964 O O . ALA A 1 225 ? 38.417 20.138 43.887 1.00 9.63 226 ALA A O 1
ATOM 1966 N N . ALA A 1 226 ? 38.212 22.015 45.141 1.00 8.89 227 ALA A N 1
ATOM 1967 C CA . ALA A 1 226 ? 39.642 22.182 45.388 1.00 10.39 227 ALA A CA 1
ATOM 1968 C C . ALA A 1 226 ? 39.810 22.933 46.697 1.00 10.47 227 ALA A C 1
ATOM 1969 O O . ALA A 1 226 ? 38.875 23.467 47.282 1.00 10.46 227 ALA A O 1
ATOM 1971 N N . GLY A 1 227 ? 41.059 23.043 47.138 1.00 14.91 228 GLY A N 1
ATOM 1972 C CA . GLY A 1 227 ? 41.443 23.939 48.193 1.00 15.70 228 GLY A CA 1
ATOM 1973 C C . GLY A 1 227 ? 41.676 23.285 49.500 1.00 16.89 228 GLY A C 1
ATOM 1974 O O . GLY A 1 227 ? 41.947 23.978 50.469 1.00 22.18 228 GLY A O 1
ATOM 1975 N N . ILE A 1 228 ? 41.584 21.963 49.557 1.00 17.87 229 ILE A N 1
ATOM 1976 C CA . ILE A 1 228 ? 41.949 21.184 50.714 1.00 19.96 229 ILE A CA 1
ATOM 1977 C C . ILE A 1 228 ? 43.024 20.208 50.252 1.00 23.06 229 ILE A C 1
ATOM 1978 O O . ILE A 1 228 ? 42.880 19.516 49.228 1.00 22.98 229 ILE A O 1
ATOM 1983 N N . THR A 1 229 ? 44.125 20.171 50.999 1.00 28.85 230 THR A N 1
ATOM 1984 C CA . THR A 1 229 ? 45.285 19.308 50.748 1.00 34.41 230 THR A CA 1
ATOM 1985 C C . THR A 1 229 ? 45.798 19.350 49.311 1.00 47.57 230 THR A C 1
ATOM 1986 O O . THR A 1 229 ? 46.945 19.764 49.081 1.00 74.46 230 THR A O 1
#

Foldseek 3Di:
DAAPLLVLQQAKFKEWEKEWEAAANDTWIKIKIWIARLCQQKTKMKMFTPVAADQWDPVVCVVVRACLSAHEPPVFRLARQQSNLPQQFKWKWKWKDWVPAKIKTKIWTWHDDDRYTYIYMYIYIDGGDCCDCTSVVFFDFWKWKWKWKWAFDVVQLWIKTWIWTWTAGNVRHTTIITMIMIMHHPDDDHGRGHHIWIKTKMKTWDDDPPDDGHMIIIIMGIYIGDDD

Organism: Aequorea victoria (NCBI:txid6100)

Solvent-accessible surface area: 10549 Å² total

Nearest PDB structures (foldseek):
  5oxb-assembly1_A  TM=1.004E+00  e=1.135E-46  Aequorea victoria
  2ye1-assembly1_A  TM=1.003E+00  e=1.335E-46  Aequorea victoria
  1oxe-assembly1_A  TM=1.003E+00  e=1.846E-46  cfp marker plasmid pWM1009
  8iyz-assembly1_A  TM=1.004E+00  e=7.130E-46  Aequorea victoria
  4lqt-assembly1_A  TM=1.000E+00  e=7.526E-46  Aequorea victoria

GO terms:
  GO:0006091 generation of precursor metabolites and energy (P, TAS)
  GO:0008218 bioluminescence (P, TAS)

B-factor: mean 13.13, std 8.28, range [5.73, 74.46]

Secondary structure (DSSP, 8-state):
---TGGGGGSSEEEEEEEEEEEETTEEEEEEEEEEEEGGGTEEEEEEEETTSS-SS-GGGGTTT--GGG-B--GGGGGG-HHHHTTTT-EEEEEEEEETTS-EEEEEEEEEEETTEEEEEEEEEEES--TTSTTTTT-B-S--EEEEEEEEEEGGGTEEEEEEEEEEEBTTS-EEEEEEEEEEEESSSS---PPPSEEEEEEEEEE--TT--SSEEEEEEEEEEE---

CATH classification: 2.40.155.10

Sequence (228 aa):
MVSKGEELFTGVVPILVELDGDVNGHKFSVSGEGEGDATYGKLTLKFICTTGKLPVPWPTLVTTLVQCFARYPDHMKQHDFFKSAMPEGYVQERTIFFKDDGNYKTRAEVKFEGDTLVNRIELKGIDFKEDGNILGHKLEEYYNNAAIISSDNVYITADKQKNGIKANFKIRHNIEDGSVQLADHYQQNTPIGDGPVLLPDNHYLSTQSALSKDPNEKRDHMVLLEFVTAAGIT

Radius of gyration: 16.94 Å; Cα contacts (8 Å, |Δi|>4): 620; chains: 1; bounding box: 36×46×48 Å

InterPro domains:
  IPR000786 Green fluorescent protein, GFP [PR01229] (3-27)
  IPR000786 Green fluorescent protein, GFP [PR01229] (28-48)
  IPR000786 Green fluorescent protein, GFP [PR01229] (49-69)
  IPR000786 Green fluorescent protein, GFP [PR01229] (70-85)
  IPR000786 Green fluorescent protein, GFP [PR01229] (86-108)
  IPR000786 Green fluorescent protein, GFP [PR01229] (109-129)
  IPR000786 Green fluorescent protein, GFP [PR01229] (130-149)
  IPR000786 Green fluorescent protein, GFP [PR01229] (150-171)
  IPR000786 Green fluorescent protein, GFP [PR01229] (173-192)
  IPR000786 Green fluorescent protein, GFP [PR01229] (193-211)
  IPR000786 Green fluorescent protein, GFP [PR01229] (214-237)
  IPR009017 Green fluorescent protein [G3DSA:2.40.155.10] (1-145)
  IPR009017 Green fluorescent protein [G3DSA:2.40.155.10] (146-238)
  IPR009017 Green fluorescent protein [SSF54511] (2-228)
  IPR011584 Green fluorescent protein-related [PF01353] (14-227)